Protein AF-A0A4Q3UPR6-F1 (afdb_monomer)

Radius of gyration: 17.51 Å; Cα contacts (8 Å, |Δi|>4): 236; chains: 1; bounding box: 45×49×53 Å

pLDDT: mean 85.08, std 18.51, range [29.89, 97.75]

Secondary structure (DSSP, 8-state):
-------HHHHHHHHHHHHHHHHHH-HHHHHHHHHHHHHHHHHTTT-HHHHHHHHHHHHS-SS--TT--EEEEE-SS-EEEEESSPPPPHHHHHHHTT-SSGGGTT-----------TTTGGGGGGGT-SS-EE--SS--EE--HHHHHHHHHHHHHHTT--------TTS--EE--S--HHHHHHHHTT--

Structure (mmCIF, N/CA/C/O backbone):
data_AF-A0A4Q3UPR6-F1
#
_entry.id   AF-A0A4Q3UPR6-F1
#
loop_
_atom_site.group_PDB
_atom_site.id
_atom_site.type_symbol
_atom_site.label_atom_id
_atom_site.label_alt_id
_atom_site.label_comp_id
_atom_site.label_asym_id
_atom_site.label_entity_id
_atom_site.label_seq_id
_atom_site.pdbx_PDB_ins_code
_atom_site.Cartn_x
_atom_site.Cartn_y
_atom_site.Cartn_z
_atom_site.occupancy
_atom_site.B_iso_or_equiv
_atom_site.auth_seq_id
_atom_site.auth_comp_id
_atom_site.auth_asym_id
_atom_site.auth_atom_id
_atom_site.pdbx_PDB_model_num
ATOM 1 N N . MET A 1 1 ? -4.449 33.448 -7.266 1.00 34.28 1 MET A N 1
ATOM 2 C CA . MET A 1 1 ? -3.944 32.161 -7.786 1.00 34.28 1 MET A CA 1
ATOM 3 C C . MET A 1 1 ? -4.349 31.096 -6.790 1.00 34.28 1 MET A C 1
ATOM 5 O O . MET A 1 1 ? -3.699 30.936 -5.768 1.00 34.28 1 MET A O 1
ATOM 9 N N . THR A 1 2 ? -5.508 30.490 -7.015 1.00 32.16 2 THR A N 1
ATOM 10 C CA . THR A 1 2 ? -6.076 29.454 -6.152 1.00 32.16 2 THR A CA 1
ATOM 11 C C . THR A 1 2 ? -5.379 28.151 -6.520 1.00 32.16 2 THR A C 1
ATOM 13 O O . THR A 1 2 ? -5.524 27.688 -7.648 1.00 32.16 2 THR A O 1
ATOM 16 N N . SER A 1 3 ? -4.554 27.617 -5.620 1.00 35.47 3 SER A N 1
ATOM 17 C CA . SER A 1 3 ? -3.992 26.275 -5.772 1.00 35.47 3 SER A CA 1
ATOM 18 C C . SER A 1 3 ? -5.164 25.304 -5.870 1.00 35.47 3 SER A C 1
ATOM 20 O O . SER A 1 3 ? -5.961 25.230 -4.935 1.00 35.47 3 SER A O 1
ATOM 22 N N . ALA A 1 4 ? -5.316 24.618 -7.003 1.00 42.25 4 ALA A N 1
ATOM 23 C CA . ALA A 1 4 ? -6.242 23.500 -7.092 1.00 42.25 4 ALA A CA 1
ATOM 24 C C . ALA A 1 4 ? -5.797 22.469 -6.048 1.00 42.25 4 ALA A C 1
ATOM 26 O O . ALA A 1 4 ? -4.624 22.094 -6.010 1.00 42.25 4 ALA A O 1
ATOM 27 N N . ILE A 1 5 ? -6.698 22.094 -5.144 1.00 43.56 5 ILE A N 1
ATOM 28 C CA . ILE A 1 5 ? -6.466 20.971 -4.239 1.00 43.56 5 ILE A CA 1
ATOM 29 C C . ILE A 1 5 ? -6.422 19.749 -5.151 1.00 43.56 5 ILE A C 1
ATOM 31 O O . ILE A 1 5 ? -7.425 19.448 -5.797 1.00 43.56 5 ILE A O 1
ATOM 35 N N . ALA A 1 6 ? -5.249 19.129 -5.272 1.00 56.91 6 ALA A N 1
ATOM 36 C CA . ALA A 1 6 ? -5.092 17.877 -5.994 1.00 56.91 6 ALA A CA 1
ATOM 37 C C . ALA A 1 6 ? -6.102 16.872 -5.422 1.00 56.91 6 ALA A C 1
ATOM 39 O O . ALA A 1 6 ? -6.198 16.700 -4.206 1.00 56.91 6 ALA A O 1
ATOM 40 N N . THR A 1 7 ? -6.913 16.284 -6.289 1.00 72.12 7 THR A N 1
ATOM 41 C CA . THR A 1 7 ? -7.850 15.228 -5.921 1.00 72.12 7 THR A CA 1
ATOM 42 C C . THR A 1 7 ? -7.081 13.973 -5.500 1.00 72.12 7 THR A C 1
ATOM 44 O O . THR A 1 7 ? -5.900 13.813 -5.806 1.00 72.12 7 THR A O 1
ATOM 47 N N . THR A 1 8 ? -7.739 13.056 -4.794 1.00 72.31 8 THR A N 1
ATOM 48 C CA . THR A 1 8 ? -7.169 11.754 -4.416 1.00 72.31 8 THR A CA 1
ATOM 49 C C . THR A 1 8 ? -6.556 11.010 -5.612 1.00 72.31 8 THR A C 1
ATOM 51 O O . THR A 1 8 ? -5.491 10.407 -5.494 1.00 72.31 8 THR A O 1
ATOM 54 N N . ASP A 1 9 ? -7.176 11.108 -6.786 1.00 81.19 9 ASP A N 1
ATOM 55 C CA . ASP A 1 9 ? -6.679 10.466 -8.004 1.00 81.19 9 ASP A CA 1
ATOM 56 C C . ASP A 1 9 ? -5.411 11.144 -8.530 1.00 81.19 9 ASP A C 1
ATOM 58 O O . ASP A 1 9 ? -4.518 10.470 -9.048 1.00 81.19 9 ASP A O 1
ATOM 62 N N . ASP A 1 10 ? -5.282 12.457 -8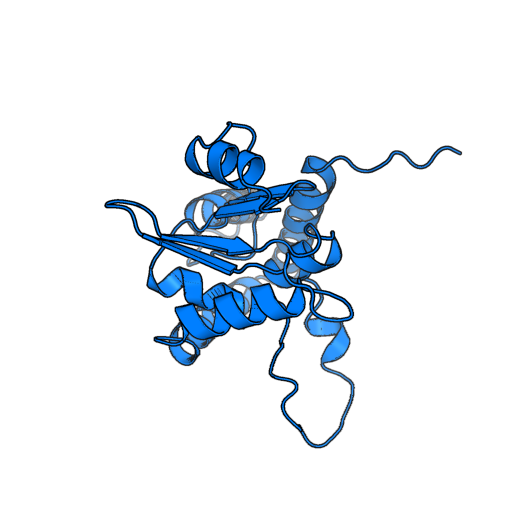.324 1.00 87.88 10 ASP A N 1
ATOM 63 C CA . ASP A 1 10 ? -4.111 13.219 -8.753 1.0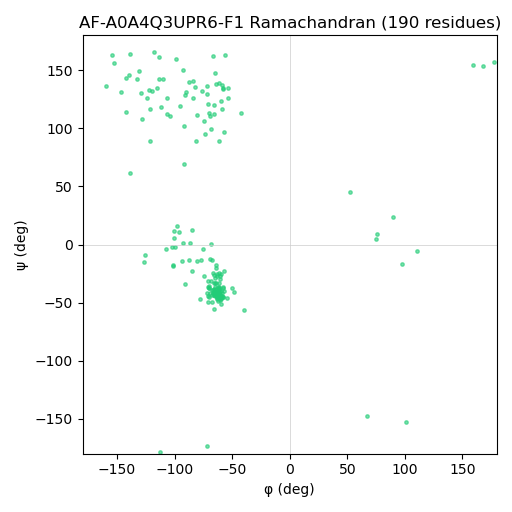0 87.88 10 ASP A CA 1
ATOM 64 C C . ASP A 1 10 ? -2.846 12.761 -8.015 1.00 87.88 10 ASP A C 1
ATOM 66 O O . ASP A 1 10 ? -1.782 12.659 -8.631 1.00 87.88 10 ASP A O 1
ATOM 70 N N . ILE A 1 11 ? -2.931 12.425 -6.719 1.00 92.75 11 ILE A N 1
ATOM 71 C CA . ILE A 1 11 ? -1.754 11.921 -6.000 1.00 92.75 11 ILE A CA 1
ATOM 72 C C . ILE A 1 11 ? -1.361 10.509 -6.435 1.00 92.75 11 ILE A C 1
ATOM 74 O O . ILE A 1 11 ? -0.174 10.260 -6.662 1.00 92.75 11 ILE A O 1
ATOM 78 N N . LEU A 1 12 ? -2.317 9.591 -6.584 1.00 95.81 12 LEU A N 1
ATOM 79 C CA . LEU A 1 12 ? -2.013 8.222 -7.009 1.00 95.81 12 LEU A CA 1
ATOM 80 C C . LEU A 1 12 ? -1.424 8.212 -8.425 1.00 95.81 12 LEU A C 1
ATOM 82 O O . LEU A 1 12 ? -0.405 7.563 -8.670 1.00 95.81 12 LEU A O 1
ATOM 86 N N . ALA A 1 13 ? -1.990 9.019 -9.328 1.00 95.75 13 ALA A N 1
ATOM 87 C CA . ALA A 1 13 ? -1.445 9.222 -10.664 1.00 95.75 13 ALA A CA 1
ATOM 88 C C . ALA A 1 13 ? -0.030 9.821 -10.618 1.00 95.75 13 ALA A C 1
ATOM 90 O O . ALA A 1 13 ? 0.860 9.331 -11.316 1.00 95.75 13 ALA A O 1
ATOM 91 N N . SER A 1 14 ? 0.213 10.827 -9.766 1.00 96.12 14 SER A N 1
ATOM 92 C CA . SER A 1 14 ? 1.549 11.418 -9.587 1.00 96.12 14 SER A CA 1
ATOM 93 C C . SER A 1 14 ? 2.577 10.381 -9.136 1.00 96.12 14 SER A C 1
ATOM 95 O O . SER A 1 14 ? 3.670 10.326 -9.692 1.00 96.12 14 SER A O 1
ATOM 97 N N . ILE A 1 15 ? 2.229 9.521 -8.173 1.00 96.19 15 ILE A N 1
ATOM 98 C CA . ILE A 1 15 ? 3.103 8.439 -7.693 1.00 96.19 15 ILE A CA 1
ATOM 99 C C . ILE A 1 15 ? 3.463 7.482 -8.836 1.00 96.19 15 ILE A C 1
ATOM 101 O O . ILE A 1 15 ? 4.639 7.154 -9.017 1.00 96.19 15 ILE A O 1
ATOM 105 N N . CYS A 1 16 ? 2.474 7.061 -9.629 1.00 97.44 16 CYS A N 1
ATOM 106 C CA . CYS A 1 16 ? 2.702 6.196 -10.785 1.00 97.44 16 CYS A CA 1
ATOM 107 C C . CYS A 1 16 ? 3.634 6.857 -11.809 1.00 97.44 16 CYS A C 1
ATOM 109 O O . CYS A 1 16 ? 4.606 6.236 -12.240 1.00 97.44 16 CYS A O 1
ATOM 111 N N . LEU A 1 17 ? 3.387 8.122 -12.160 1.00 97.25 17 LEU A N 1
ATOM 112 C CA . LEU A 1 17 ? 4.211 8.871 -13.113 1.00 97.25 17 LEU A CA 1
ATOM 113 C C . LEU A 1 17 ? 5.654 9.041 -12.628 1.00 97.25 17 LEU A C 1
ATOM 115 O O . LEU A 1 17 ? 6.586 8.840 -13.404 1.00 97.25 17 LEU A O 1
ATOM 119 N N . GLU A 1 18 ? 5.852 9.362 -11.351 1.00 96.69 18 GLU A N 1
ATOM 120 C CA . GLU A 1 18 ? 7.183 9.495 -10.755 1.00 96.69 18 GLU A CA 1
ATOM 121 C C . GLU A 1 18 ? 7.952 8.168 -10.779 1.00 96.69 18 GLU A C 1
ATOM 123 O O . GLU A 1 18 ? 9.125 8.135 -11.154 1.00 96.69 18 GLU A O 1
ATOM 128 N N . ASN A 1 19 ? 7.294 7.053 -10.453 1.00 96.75 19 ASN A N 1
ATOM 129 C CA . ASN A 1 19 ? 7.911 5.729 -10.524 1.00 96.75 19 ASN A CA 1
ATOM 130 C C . ASN A 1 19 ? 8.237 5.311 -11.970 1.00 96.75 19 ASN A C 1
ATOM 132 O O . ASN A 1 19 ? 9.315 4.770 -12.224 1.00 96.75 19 ASN A O 1
ATOM 136 N N . LEU A 1 20 ? 7.363 5.611 -12.937 1.00 97.62 20 LEU A N 1
ATOM 137 C CA . LEU A 1 20 ? 7.648 5.380 -14.357 1.00 97.62 20 LEU A CA 1
ATOM 138 C C . LEU A 1 20 ? 8.806 6.247 -14.867 1.00 97.62 20 LEU A C 1
ATOM 140 O O . LEU A 1 20 ? 9.598 5.770 -15.678 1.00 97.62 20 LEU A O 1
ATOM 144 N N . ALA A 1 21 ? 8.942 7.489 -14.395 1.00 97.31 21 ALA A N 1
ATOM 145 C CA . ALA A 1 21 ? 10.054 8.363 -14.769 1.00 97.31 21 ALA A CA 1
ATOM 146 C C . ALA A 1 21 ? 11.409 7.766 -14.354 1.00 97.31 21 ALA A C 1
ATOM 148 O O . ALA A 1 21 ? 12.332 7.728 -15.167 1.00 97.31 21 ALA A O 1
ATOM 149 N N . VAL A 1 22 ? 11.499 7.189 -13.150 1.00 96.00 22 VAL A N 1
ATOM 150 C CA . VAL A 1 22 ? 12.704 6.469 -12.693 1.00 96.00 22 VAL A CA 1
ATOM 151 C C . VAL A 1 22 ? 13.062 5.324 -13.647 1.00 96.00 22 VAL A C 1
ATOM 153 O O . VAL A 1 22 ? 14.222 5.168 -14.030 1.00 96.00 22 VAL A O 1
ATOM 156 N N . TYR A 1 23 ? 12.074 4.533 -14.072 1.00 95.81 23 TYR A N 1
ATOM 157 C CA . TYR A 1 23 ? 12.308 3.406 -14.983 1.00 95.81 23 TYR A CA 1
ATOM 158 C C . TYR A 1 23 ? 12.576 3.825 -16.419 1.00 95.81 23 TYR A C 1
ATOM 160 O O . TYR A 1 23 ? 13.288 3.130 -17.145 1.00 95.81 23 TYR A O 1
ATOM 168 N N . ARG A 1 24 ? 12.060 4.980 -16.833 1.00 97.00 24 ARG A N 1
ATOM 169 C CA . ARG A 1 24 ? 12.402 5.586 -18.116 1.00 97.00 24 ARG A CA 1
ATOM 170 C C . ARG A 1 24 ? 13.884 5.941 -18.160 1.00 97.00 24 ARG A C 1
ATOM 172 O O . ARG A 1 24 ? 14.546 5.596 -19.136 1.00 97.00 24 ARG A O 1
ATOM 179 N N . GLU A 1 25 ? 14.406 6.554 -17.102 1.00 95.44 25 GLU A N 1
ATOM 180 C CA . GLU A 1 25 ? 15.814 6.954 -17.008 1.00 95.44 25 GLU A CA 1
ATOM 181 C C . GLU A 1 25 ? 16.771 5.768 -16.846 1.00 95.44 25 GLU A C 1
ATOM 183 O O . GLU A 1 25 ? 17.861 5.778 -17.416 1.00 95.44 25 GLU A O 1
ATOM 188 N N . SER A 1 26 ? 16.375 4.730 -16.104 1.00 92.81 26 SER A N 1
ATOM 189 C CA . SER A 1 26 ? 17.228 3.567 -15.861 1.00 92.81 26 SER A CA 1
ATOM 190 C C . SER A 1 26 ? 16.442 2.263 -15.859 1.00 92.81 26 SER A C 1
ATOM 192 O O . SER A 1 26 ? 15.654 1.980 -14.958 1.00 92.81 26 SER A O 1
ATOM 194 N N . GLU A 1 27 ? 16.722 1.415 -16.849 1.00 88.75 27 GLU A N 1
ATOM 195 C CA . GLU A 1 27 ? 16.162 0.064 -16.930 1.00 88.75 27 GLU A CA 1
ATOM 196 C C . GLU A 1 27 ? 16.585 -0.802 -15.730 1.00 88.75 27 GLU A C 1
ATOM 198 O O . GLU A 1 27 ? 15.771 -1.533 -15.163 1.00 88.75 27 GLU A O 1
ATOM 203 N N . GLY A 1 28 ? 17.843 -0.668 -15.290 1.00 92.50 28 GLY A N 1
ATOM 204 C CA . GLY A 1 28 ? 18.391 -1.422 -14.160 1.00 92.50 28 GLY A CA 1
ATOM 205 C C . GLY A 1 28 ? 17.641 -1.172 -12.850 1.00 92.50 28 GLY A C 1
ATOM 206 O O . GLY A 1 28 ? 17.503 -2.087 -12.039 1.00 92.50 28 GLY A O 1
ATOM 207 N N . ARG A 1 29 ? 17.059 0.025 -12.678 1.00 94.50 29 ARG A N 1
ATOM 208 C CA . ARG A 1 29 ? 16.268 0.360 -11.487 1.00 94.50 29 ARG A CA 1
ATOM 209 C C . ARG A 1 29 ? 15.045 -0.528 -11.306 1.00 94.50 29 ARG A C 1
ATOM 211 O O . ARG A 1 29 ? 14.712 -0.832 -10.165 1.00 94.50 29 ARG A O 1
ATOM 218 N N . LEU A 1 30 ? 14.413 -0.981 -12.390 1.00 95.25 30 LEU A N 1
ATOM 219 C CA . LEU A 1 30 ? 13.282 -1.904 -12.287 1.00 95.25 30 LEU A CA 1
ATOM 220 C C . LEU A 1 30 ? 13.720 -3.227 -11.648 1.00 95.25 30 LEU A C 1
ATOM 222 O O . LEU A 1 30 ? 13.094 -3.695 -10.701 1.00 95.25 30 LEU A O 1
ATOM 226 N N . GLN A 1 31 ? 14.823 -3.804 -12.132 1.00 94.06 31 GLN A N 1
ATOM 227 C CA . GLN A 1 31 ? 15.346 -5.072 -11.614 1.00 94.06 31 GLN A CA 1
ATOM 228 C C . GLN A 1 31 ? 15.831 -4.942 -10.166 1.00 94.06 31 GLN A C 1
ATOM 230 O O . GLN A 1 31 ? 15.605 -5.839 -9.350 1.00 94.06 31 GLN A O 1
ATOM 235 N N . GLU A 1 32 ? 16.452 -3.812 -9.824 1.00 93.31 32 GLU A N 1
ATOM 236 C CA . GLU A 1 32 ? 16.846 -3.504 -8.449 1.00 93.31 32 GLU A CA 1
ATOM 237 C C . GLU A 1 32 ? 15.638 -3.438 -7.510 1.00 93.31 32 GLU A C 1
ATOM 239 O O . GLU A 1 32 ? 15.683 -4.021 -6.429 1.00 93.31 32 GLU A O 1
ATOM 244 N N . ASP A 1 33 ? 14.555 -2.771 -7.909 1.00 93.88 33 ASP A N 1
ATOM 245 C CA . ASP A 1 33 ? 13.367 -2.632 -7.066 1.00 93.88 33 ASP A CA 1
ATOM 246 C C . ASP A 1 33 ? 12.602 -3.956 -6.906 1.00 93.88 33 ASP A C 1
ATOM 248 O O . ASP A 1 33 ? 12.145 -4.255 -5.803 1.00 93.88 33 ASP A O 1
ATOM 252 N N . VAL A 1 34 ? 12.523 -4.779 -7.961 1.00 94.19 34 VAL A N 1
ATOM 253 C CA . VAL A 1 34 ? 11.977 -6.152 -7.892 1.00 94.19 34 VAL A CA 1
ATOM 254 C C . VAL A 1 34 ? 12.780 -7.001 -6.904 1.00 94.19 34 VAL A C 1
ATOM 256 O O . VAL A 1 34 ? 12.214 -7.682 -6.044 1.00 94.19 34 VAL A O 1
ATOM 259 N N . SER A 1 35 ? 14.111 -6.933 -6.995 1.00 92.44 35 SER A N 1
ATOM 260 C CA . SER A 1 35 ? 15.012 -7.689 -6.120 1.00 92.44 35 SER A CA 1
ATOM 261 C C . SER A 1 35 ? 14.911 -7.219 -4.667 1.00 92.44 35 SER A C 1
ATOM 263 O O . SER A 1 35 ? 14.824 -8.037 -3.753 1.00 92.44 35 SER A O 1
ATOM 265 N N . GLN A 1 36 ? 14.868 -5.902 -4.442 1.00 90.12 36 GLN A N 1
ATOM 266 C CA . GLN A 1 36 ? 14.711 -5.318 -3.110 1.00 90.12 36 GLN A CA 1
ATOM 267 C C . GLN A 1 36 ? 13.365 -5.671 -2.481 1.00 90.12 36 GLN A C 1
ATOM 269 O O . GLN A 1 36 ? 13.316 -5.982 -1.295 1.00 90.12 36 GLN A O 1
ATOM 274 N N . GLU A 1 37 ? 12.268 -5.632 -3.238 1.00 90.19 37 GLU A N 1
ATOM 275 C CA . GLU A 1 37 ? 10.958 -6.012 -2.710 1.00 90.19 37 GLU A CA 1
ATOM 276 C C . GLU A 1 37 ? 10.904 -7.493 -2.334 1.00 90.19 37 GLU A C 1
ATOM 278 O O . GLU A 1 37 ? 10.422 -7.819 -1.252 1.00 90.19 37 GLU A O 1
ATOM 283 N N . SER A 1 38 ? 11.491 -8.362 -3.160 1.00 88.50 38 SER A N 1
ATOM 284 C CA . SER A 1 38 ? 11.596 -9.795 -2.868 1.00 88.50 38 SER A CA 1
ATOM 285 C C . SER A 1 38 ? 12.416 -10.065 -1.600 1.00 88.50 38 SER A C 1
ATOM 287 O O . SER A 1 38 ? 12.010 -10.865 -0.758 1.00 88.50 38 SER A O 1
ATOM 289 N N . GLN A 1 39 ? 13.546 -9.367 -1.425 1.00 87.88 39 GLN A N 1
ATOM 290 C CA . GLN A 1 39 ? 14.369 -9.479 -0.217 1.00 87.88 39 GLN A CA 1
ATOM 291 C C . GLN A 1 39 ? 13.611 -9.004 1.027 1.00 87.88 39 GLN A C 1
ATOM 293 O O . GLN A 1 39 ? 13.610 -9.687 2.046 1.00 87.88 39 GLN A O 1
ATOM 298 N N . VAL A 1 40 ? 12.922 -7.863 0.941 1.00 84.38 40 VAL A N 1
ATOM 299 C CA . VAL A 1 40 ? 12.130 -7.342 2.062 1.00 84.38 40 VAL A CA 1
ATOM 300 C C . VAL A 1 40 ? 10.990 -8.296 2.416 1.00 84.38 40 VAL A C 1
ATOM 302 O O . VAL A 1 40 ? 10.793 -8.584 3.592 1.00 84.38 40 VAL A O 1
ATOM 305 N N . ALA A 1 41 ? 10.269 -8.835 1.431 1.00 82.56 41 ALA A N 1
ATOM 306 C CA . ALA A 1 41 ? 9.216 -9.817 1.685 1.00 82.56 41 ALA A CA 1
ATOM 307 C C . ALA A 1 41 ? 9.757 -11.059 2.420 1.00 82.56 41 ALA A C 1
ATOM 309 O O . ALA A 1 41 ? 9.096 -11.588 3.312 1.00 82.56 41 ALA A O 1
ATOM 310 N N . HIS A 1 42 ? 10.982 -11.489 2.103 1.00 83.75 42 HIS A N 1
ATOM 311 C CA . HIS A 1 42 ? 11.655 -12.571 2.819 1.00 83.75 42 HIS A CA 1
ATOM 312 C C . HIS A 1 42 ? 12.029 -12.189 4.262 1.00 83.75 42 HIS A C 1
ATOM 314 O O . HIS A 1 42 ? 11.710 -12.931 5.190 1.00 83.75 42 HIS A O 1
ATOM 320 N N . ASP A 1 43 ? 12.662 -11.031 4.460 1.00 84.94 43 ASP A N 1
ATOM 321 C CA . ASP A 1 43 ? 13.160 -10.573 5.767 1.00 84.94 43 ASP A CA 1
ATOM 322 C C . ASP A 1 43 ? 12.031 -10.284 6.774 1.00 84.94 43 ASP A C 1
ATOM 324 O O . ASP A 1 43 ? 12.228 -10.360 7.990 1.00 84.94 43 ASP A O 1
ATOM 328 N N . TYR A 1 44 ? 10.844 -9.942 6.271 1.00 83.88 44 TYR A N 1
ATOM 329 C CA . TYR A 1 44 ? 9.669 -9.596 7.072 1.00 83.88 44 TYR A CA 1
ATOM 330 C C . TYR A 1 44 ? 8.653 -10.738 7.202 1.00 83.88 44 TYR A C 1
ATOM 332 O O . TYR A 1 44 ? 7.594 -10.557 7.810 1.00 83.88 44 TYR A O 1
ATOM 340 N N . ARG A 1 45 ? 8.980 -11.926 6.687 1.00 83.19 45 ARG A N 1
ATOM 341 C CA . ARG A 1 45 ? 8.125 -13.109 6.794 1.00 83.19 45 ARG A CA 1
ATOM 342 C C . ARG A 1 45 ? 7.831 -13.458 8.255 1.00 83.19 45 ARG A C 1
ATOM 344 O O . ARG A 1 45 ? 8.727 -13.472 9.100 1.00 83.19 45 ARG A O 1
ATOM 351 N N . GLY A 1 46 ? 6.570 -13.752 8.559 1.00 88.44 46 GLY A N 1
ATOM 352 C CA . GLY A 1 46 ? 6.096 -14.060 9.908 1.00 88.44 46 GLY A CA 1
ATOM 353 C C . GLY A 1 46 ? 5.980 -12.840 10.827 1.00 88.44 46 GLY A C 1
ATOM 354 O O . GLY A 1 46 ? 5.659 -12.998 12.006 1.00 88.44 46 GLY A O 1
ATOM 355 N N . ARG A 1 47 ? 6.223 -11.621 10.321 1.00 90.94 47 ARG A N 1
ATOM 356 C CA . ARG A 1 47 ? 6.125 -10.377 11.105 1.00 90.94 47 ARG A CA 1
ATOM 357 C C . ARG A 1 47 ? 4.850 -9.586 10.830 1.00 90.94 47 ARG A C 1
ATOM 359 O O . ARG A 1 47 ? 4.619 -8.605 11.527 1.00 90.94 47 ARG A O 1
ATOM 366 N N . LEU A 1 48 ? 4.000 -10.045 9.905 1.00 91.00 48 LEU A N 1
ATOM 367 C CA . LEU A 1 48 ? 2.776 -9.369 9.455 1.00 91.00 48 LEU A CA 1
ATOM 368 C C . LEU A 1 48 ? 1.984 -8.689 10.584 1.00 91.00 48 LEU A C 1
ATOM 370 O O . LEU A 1 48 ? 1.737 -7.489 10.533 1.00 91.00 48 LEU A O 1
ATOM 374 N N . VAL A 1 49 ? 1.605 -9.445 11.620 1.00 93.00 49 VAL A N 1
ATOM 375 C CA . VAL A 1 49 ? 0.784 -8.920 12.725 1.00 93.00 49 VAL A CA 1
ATOM 376 C C . VAL A 1 49 ? 1.508 -7.805 13.481 1.00 93.00 49 VAL A C 1
ATOM 378 O O . VAL A 1 49 ? 0.898 -6.788 13.795 1.00 93.00 49 VAL A O 1
ATOM 381 N N . TYR A 1 50 ? 2.805 -7.972 13.749 1.00 92.38 50 TYR A N 1
ATOM 382 C CA . TYR A 1 50 ? 3.602 -6.984 14.475 1.00 92.38 50 TYR A CA 1
ATOM 383 C C . TYR A 1 50 ? 3.829 -5.715 13.655 1.00 92.38 50 TYR A C 1
ATOM 385 O O . TYR A 1 50 ? 3.710 -4.622 14.196 1.00 92.38 50 TYR A O 1
ATOM 393 N N . GLU A 1 51 ? 4.106 -5.848 12.358 1.00 91.88 51 GLU A N 1
ATOM 394 C CA . GLU A 1 51 ? 4.313 -4.704 11.466 1.00 91.88 51 GLU A CA 1
ATOM 395 C C . GLU A 1 51 ? 3.019 -3.901 11.275 1.00 91.88 51 GLU A C 1
ATOM 397 O O . GLU A 1 51 ? 3.036 -2.673 11.328 1.00 91.88 51 GLU A O 1
ATOM 402 N N . LEU A 1 52 ? 1.874 -4.573 11.104 1.00 92.25 52 LEU A N 1
ATOM 403 C CA . LEU A 1 52 ? 0.586 -3.889 10.981 1.00 92.25 52 LEU A CA 1
ATOM 404 C C . LEU A 1 52 ? 0.129 -3.260 12.301 1.00 92.25 52 LEU A C 1
ATOM 406 O O . LEU A 1 52 ? -0.430 -2.165 12.285 1.00 92.25 52 LEU A O 1
ATOM 410 N N . LEU A 1 53 ? 0.405 -3.902 13.440 1.00 92.50 53 LEU A N 1
ATOM 411 C CA . LEU A 1 53 ? 0.148 -3.310 14.753 1.00 92.50 53 LEU A CA 1
ATOM 412 C C . LEU A 1 53 ? 1.026 -2.075 14.991 1.00 92.50 53 LEU A C 1
ATOM 414 O O . LEU A 1 53 ? 0.528 -1.071 15.486 1.00 92.50 53 LEU A O 1
ATOM 418 N N . GLN A 1 54 ? 2.300 -2.122 14.600 1.00 89.62 54 GLN A N 1
ATOM 419 C CA . GLN A 1 54 ? 3.192 -0.968 14.693 1.00 89.62 54 GLN A CA 1
ATOM 420 C C . GLN A 1 54 ? 2.736 0.175 13.776 1.00 89.62 54 GLN A C 1
ATOM 422 O O . GLN A 1 54 ? 2.735 1.324 14.199 1.00 89.62 54 GLN A O 1
ATOM 427 N N . ASN A 1 55 ? 2.287 -0.121 12.551 1.00 90.12 55 ASN A N 1
ATOM 428 C CA . ASN A 1 55 ? 1.713 0.901 11.668 1.00 90.12 55 ASN A CA 1
ATOM 429 C C . ASN A 1 55 ? 0.458 1.551 12.276 1.00 90.12 55 ASN A C 1
ATOM 431 O O . ASN A 1 55 ? 0.244 2.748 12.099 1.00 90.12 55 ASN A O 1
ATOM 435 N N . ALA A 1 56 ? -0.372 0.768 12.973 1.00 90.75 56 ALA A N 1
ATOM 436 C CA . ALA A 1 56 ? -1.538 1.282 13.682 1.00 90.75 56 ALA A CA 1
ATOM 437 C C . ALA A 1 56 ? -1.138 2.173 14.871 1.00 90.75 56 ALA A C 1
ATOM 439 O O . ALA A 1 56 ? -1.704 3.249 15.031 1.00 90.75 56 ALA A O 1
ATOM 440 N N . ASP A 1 57 ? -0.138 1.765 15.656 1.00 89.56 57 ASP A N 1
ATOM 441 C CA . ASP A 1 57 ? 0.431 2.565 16.751 1.00 89.56 57 ASP A CA 1
ATOM 442 C C . ASP A 1 57 ? 1.017 3.894 16.238 1.00 89.56 57 ASP A C 1
ATOM 444 O O . ASP A 1 57 ? 0.677 4.958 16.744 1.00 89.56 57 ASP A O 1
ATOM 448 N N . ASP A 1 58 ? 1.783 3.865 15.140 1.00 86.75 58 ASP A N 1
ATOM 449 C CA . ASP A 1 58 ? 2.337 5.062 14.487 1.00 86.75 58 ASP A CA 1
ATOM 450 C C . ASP A 1 58 ? 1.245 6.035 13.974 1.00 86.75 58 ASP A C 1
ATOM 452 O O . ASP A 1 58 ? 1.500 7.234 13.791 1.00 86.75 58 ASP A O 1
ATOM 456 N N . ALA A 1 59 ? 0.033 5.535 13.702 1.00 89.19 59 ALA A N 1
ATOM 457 C CA . ALA A 1 59 ? -1.118 6.340 13.287 1.00 89.19 59 ALA A CA 1
ATOM 458 C C . ALA A 1 59 ? -1.887 6.946 14.477 1.00 89.19 59 ALA A C 1
ATOM 460 O O . ALA A 1 59 ? -2.556 7.974 14.313 1.00 89.19 59 ALA A O 1
ATOM 461 N N . LEU A 1 60 ? -1.779 6.357 15.668 1.00 89.94 60 LEU A N 1
ATOM 462 C CA . LEU A 1 60 ? -2.358 6.867 16.909 1.00 89.94 60 LEU A CA 1
ATOM 463 C C . LEU A 1 60 ? -1.437 7.953 17.483 1.00 89.94 60 LEU A C 1
ATOM 465 O O . LEU A 1 60 ? -0.500 7.707 18.238 1.00 89.94 60 LEU A O 1
ATOM 469 N N . VAL A 1 61 ? -1.672 9.199 17.072 1.00 81.69 61 VAL A N 1
ATOM 470 C CA . VAL A 1 61 ? -0.838 10.339 17.472 1.00 81.69 61 VAL A CA 1
ATOM 471 C C . VAL A 1 61 ? -1.312 10.960 18.788 1.00 81.69 61 VAL A C 1
ATOM 473 O O . VAL A 1 61 ? -2.500 11.193 18.988 1.00 81.69 61 VAL A O 1
ATOM 476 N N . GLY A 1 62 ? -0.370 11.349 19.649 1.00 81.12 62 GLY A N 1
ATOM 477 C CA . GLY A 1 62 ? -0.661 12.106 20.870 1.00 81.12 62 GLY A CA 1
ATOM 478 C C . GLY A 1 62 ? -0.678 11.251 22.137 1.00 81.12 62 GLY A C 1
ATOM 479 O O . GLY A 1 62 ? 0.064 10.280 22.252 1.00 81.12 62 GLY A O 1
ATOM 480 N N . VAL A 1 63 ? -1.451 11.680 23.138 1.00 84.00 63 VAL A N 1
ATOM 481 C CA . VAL A 1 63 ? -1.607 10.936 24.397 1.00 84.00 63 VAL A CA 1
ATOM 482 C C . VAL A 1 63 ? -2.686 9.887 24.194 1.00 84.00 63 VAL A C 1
ATOM 484 O O . VAL A 1 63 ? -3.797 10.248 23.817 1.00 84.00 63 VAL A O 1
ATOM 487 N N . ALA A 1 64 ? -2.356 8.629 24.487 1.00 86.56 64 ALA A N 1
ATOM 488 C CA . ALA A 1 64 ? -3.279 7.516 24.324 1.00 86.56 64 ALA A CA 1
ATOM 489 C C . ALA A 1 64 ? -4.608 7.761 25.056 1.00 86.56 64 ALA A C 1
ATOM 491 O O . ALA A 1 64 ? -4.629 8.181 26.221 1.00 86.56 64 ALA A O 1
ATOM 492 N N . THR A 1 65 ? -5.711 7.477 24.372 1.00 88.88 65 THR A N 1
ATOM 493 C CA . THR A 1 65 ? -7.077 7.638 24.875 1.00 88.88 65 THR A CA 1
ATOM 494 C C . THR A 1 65 ? -7.806 6.298 24.936 1.00 88.88 65 THR A C 1
ATOM 496 O O . THR A 1 65 ? -7.382 5.309 24.346 1.00 88.88 65 THR A O 1
ATOM 499 N N . THR A 1 66 ? -8.939 6.245 25.640 1.00 88.12 66 THR A N 1
ATOM 500 C CA . THR A 1 66 ? -9.803 5.050 25.650 1.00 88.12 66 THR A CA 1
ATOM 501 C C . THR A 1 66 ? -10.500 4.791 24.312 1.00 88.12 66 THR A C 1
ATOM 503 O O . THR A 1 66 ? -11.064 3.715 24.134 1.00 88.12 66 THR A O 1
ATOM 506 N N . GLU A 1 67 ? -10.468 5.756 23.390 1.00 88.75 67 GLU A N 1
ATOM 507 C CA . GLU A 1 67 ? -11.048 5.638 22.048 1.00 88.75 67 GLU A CA 1
ATOM 508 C C . GLU A 1 67 ? -10.069 5.021 21.037 1.00 88.75 67 GLU A C 1
ATOM 510 O O . GLU A 1 67 ? -10.492 4.597 19.957 1.00 88.75 67 GLU A O 1
ATOM 515 N N . ASP A 1 68 ? -8.783 4.928 21.397 1.00 94.31 68 ASP A N 1
ATOM 516 C CA . ASP A 1 68 ? -7.732 4.363 20.556 1.00 94.31 68 ASP A CA 1
ATOM 517 C C . ASP A 1 68 ? -7.916 2.852 20.435 1.00 94.31 68 ASP A C 1
ATOM 519 O O . ASP A 1 68 ? -7.806 2.097 21.407 1.00 94.31 68 ASP A O 1
ATOM 523 N N 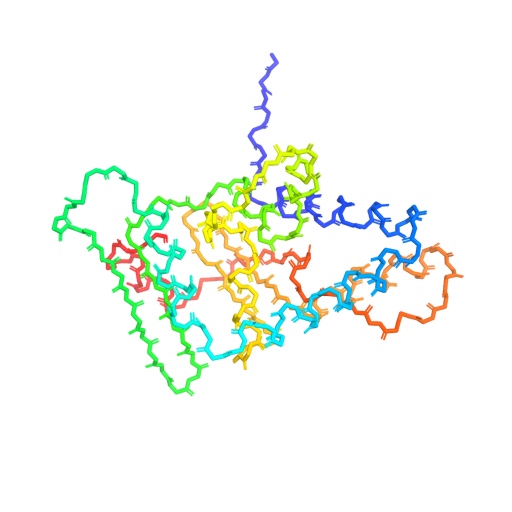. ARG A 1 69 ? -8.231 2.392 19.224 1.00 96.00 69 ARG A N 1
ATOM 524 C CA . ARG A 1 69 ? -8.539 0.986 18.962 1.00 96.00 69 ARG A CA 1
ATOM 525 C C . ARG A 1 69 ? -7.784 0.493 17.744 1.00 96.00 69 ARG A C 1
ATOM 527 O O . ARG A 1 69 ? -7.687 1.183 16.733 1.00 96.00 69 ARG A O 1
ATOM 534 N N . VAL A 1 70 ? -7.335 -0.754 17.833 1.00 96.38 70 VAL A N 1
ATOM 535 C CA . VAL A 1 70 ? -6.829 -1.541 16.708 1.00 96.38 70 VAL A CA 1
ATOM 536 C C . VAL A 1 70 ? -7.664 -2.811 16.614 1.00 96.38 70 VAL A C 1
ATOM 538 O O . VAL A 1 70 ? -7.921 -3.472 17.621 1.00 96.38 70 VAL A O 1
ATOM 541 N N . LEU A 1 71 ? -8.109 -3.146 15.410 1.00 97.19 71 LEU A N 1
ATOM 542 C CA . LEU A 1 71 ? -8.925 -4.316 15.123 1.00 97.19 71 LEU A CA 1
ATOM 543 C C . LEU A 1 71 ? -8.196 -5.221 14.139 1.00 97.19 71 LEU A C 1
ATOM 545 O O . LEU A 1 71 ? -7.782 -4.767 13.079 1.00 97.19 71 LEU A O 1
ATOM 549 N N . PHE A 1 72 ? -8.148 -6.512 14.461 1.00 97.38 72 PHE A N 1
ATOM 550 C CA . PHE A 1 72 ? -7.849 -7.581 13.515 1.00 97.38 72 PHE A CA 1
ATOM 551 C C . PHE A 1 72 ? -9.120 -8.406 13.326 1.00 97.38 72 PHE A C 1
ATOM 553 O O . PHE A 1 72 ? -9.640 -8.979 14.285 1.00 97.38 72 PHE A O 1
ATOM 560 N N . ARG A 1 73 ? -9.639 -8.456 12.099 1.00 97.12 73 ARG A N 1
ATOM 561 C CA . ARG A 1 73 ? -10.839 -9.222 11.748 1.00 97.12 73 ARG A CA 1
ATOM 562 C C . ARG A 1 73 ? -10.533 -10.112 10.553 1.00 97.12 73 ARG A C 1
ATOM 564 O O . ARG A 1 73 ? -10.408 -9.622 9.436 1.00 97.12 73 ARG A O 1
ATOM 571 N N . LEU A 1 74 ? -10.445 -11.411 10.809 1.00 96.75 74 LEU A N 1
ATOM 572 C CA . LEU A 1 74 ? -10.314 -12.437 9.783 1.00 96.75 74 LEU A CA 1
ATOM 573 C C . LEU A 1 74 ? -11.706 -12.918 9.357 1.00 96.75 74 LEU A C 1
ATOM 575 O O . LEU A 1 74 ? -12.546 -13.220 10.206 1.00 96.75 74 LEU A O 1
ATOM 579 N N . THR A 1 75 ? -11.938 -12.977 8.054 1.00 94.25 75 THR A N 1
ATOM 580 C CA . THR A 1 75 ? -13.080 -13.644 7.421 1.00 94.25 75 THR A CA 1
ATOM 581 C C . THR A 1 75 ? -12.573 -14.852 6.631 1.00 94.25 75 THR A C 1
ATOM 583 O O . THR A 1 75 ? -11.374 -15.128 6.610 1.00 94.25 75 THR A O 1
ATOM 586 N N . ASP A 1 76 ? -13.470 -15.565 5.953 1.00 93.62 76 ASP A N 1
ATOM 587 C CA . ASP A 1 76 ? -13.082 -16.688 5.093 1.00 93.62 76 ASP A CA 1
ATOM 588 C C . ASP A 1 76 ? -12.220 -16.255 3.890 1.00 93.62 76 ASP A C 1
ATOM 590 O O . ASP A 1 76 ? -11.524 -17.084 3.307 1.00 93.62 76 ASP A O 1
ATOM 594 N N . THR A 1 77 ? -12.256 -14.970 3.513 1.00 93.50 77 THR A N 1
ATOM 595 C CA . THR A 1 77 ? -11.592 -14.446 2.306 1.00 93.50 77 THR A CA 1
ATOM 596 C C . THR A 1 77 ? -10.665 -13.260 2.559 1.00 93.50 77 THR A C 1
ATOM 598 O O . THR A 1 77 ? -9.880 -12.919 1.680 1.00 93.50 77 THR A O 1
ATOM 601 N N . GLU A 1 78 ? -10.740 -12.606 3.721 1.00 95.31 78 GLU A N 1
ATOM 602 C CA . GLU A 1 78 ? -10.071 -11.324 3.970 1.00 95.31 78 GLU A CA 1
ATOM 603 C C . GLU A 1 78 ? -9.510 -11.230 5.389 1.00 95.31 78 GLU A C 1
ATOM 605 O O . GLU A 1 78 ? -10.153 -11.623 6.364 1.00 95.31 78 GLU A O 1
ATOM 610 N N . LEU A 1 79 ? -8.345 -10.594 5.522 1.00 96.31 79 LEU A N 1
ATOM 611 C CA . LEU A 1 79 ? -7.849 -10.089 6.797 1.00 96.31 79 LEU A CA 1
ATOM 612 C C . LEU A 1 79 ? -7.967 -8.564 6.814 1.00 96.31 79 LEU A C 1
ATOM 614 O O . LEU A 1 79 ? -7.234 -7.870 6.117 1.00 96.31 79 LEU A O 1
ATOM 618 N N . TRP A 1 80 ? -8.850 -8.044 7.663 1.00 96.75 80 TRP A N 1
ATOM 619 C CA . TRP A 1 80 ? -8.945 -6.616 7.947 1.00 96.75 80 TRP A CA 1
ATOM 620 C C . TRP A 1 80 ? -8.067 -6.255 9.135 1.00 96.75 80 TRP A C 1
ATOM 622 O O . TRP A 1 80 ? -8.217 -6.840 10.212 1.00 96.75 80 TRP A O 1
ATOM 632 N N . VAL A 1 81 ? -7.217 -5.245 8.956 1.00 96.69 81 VAL A N 1
ATOM 633 C CA . VAL A 1 81 ? -6.520 -4.572 10.053 1.00 96.69 81 VAL A CA 1
ATOM 634 C C . VAL A 1 81 ? -6.877 -3.095 10.015 1.00 96.69 81 VAL A C 1
ATOM 636 O O . VAL A 1 81 ? -6.604 -2.421 9.028 1.00 96.69 81 VAL A O 1
ATOM 639 N N . ALA A 1 82 ? -7.532 -2.610 11.065 1.00 96.62 82 ALA A N 1
ATOM 640 C CA . ALA A 1 82 ? -8.082 -1.259 11.122 1.00 96.62 82 ALA A CA 1
ATOM 641 C C . ALA A 1 82 ? -7.674 -0.561 12.419 1.00 96.62 82 ALA A C 1
ATOM 643 O O . ALA A 1 82 ? -7.507 -1.216 13.448 1.00 96.62 82 ALA A O 1
ATOM 644 N N . ASN A 1 83 ? -7.530 0.761 12.379 1.00 96.31 83 ASN A N 1
ATOM 645 C CA . ASN A 1 83 ? -7.225 1.571 13.554 1.00 96.31 83 ASN A CA 1
ATOM 646 C C . ASN A 1 83 ? -8.039 2.874 13.560 1.00 96.31 83 ASN A C 1
ATOM 648 O O . ASN A 1 83 ? -8.653 3.235 12.559 1.00 96.31 83 ASN A O 1
ATOM 652 N N . THR A 1 84 ? -8.102 3.532 14.711 1.00 96.00 84 THR A N 1
ATOM 653 C CA . THR A 1 84 ? -8.811 4.813 14.901 1.00 96.00 84 THR A CA 1
ATOM 654 C C . THR A 1 84 ? -7.866 6.015 14.831 1.00 96.00 84 THR A C 1
ATOM 656 O O . THR A 1 84 ? -8.201 7.097 15.308 1.00 96.00 84 THR A O 1
ATOM 659 N N . GLY A 1 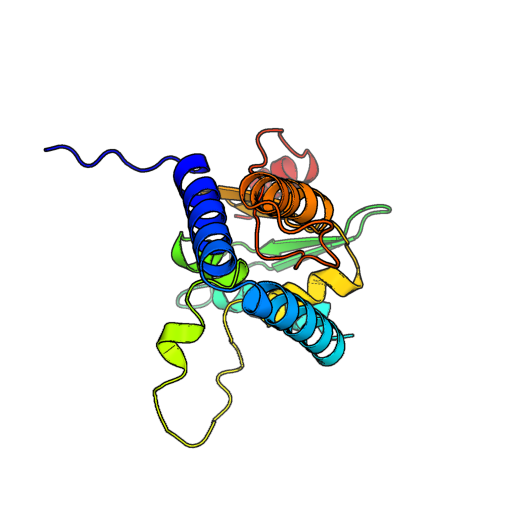85 ? -6.659 5.814 14.301 1.00 92.69 85 GLY A N 1
ATOM 660 C CA . GLY A 1 85 ? -5.646 6.845 14.153 1.00 92.69 85 GLY A CA 1
ATOM 661 C C . GLY A 1 85 ? -5.990 7.856 13.069 1.00 92.69 85 GLY A C 1
ATOM 662 O O . GLY A 1 85 ? -7.080 7.879 12.495 1.00 92.69 85 GLY A O 1
ATOM 663 N N . ARG A 1 86 ? -5.032 8.740 12.789 1.00 93.12 86 ARG A N 1
ATOM 664 C CA . ARG A 1 86 ? -5.208 9.754 11.744 1.00 93.12 86 ARG A CA 1
ATOM 665 C C . ARG A 1 86 ? -5.335 9.106 10.350 1.00 93.12 86 ARG A C 1
ATOM 667 O O . ARG A 1 86 ? -4.617 8.145 10.069 1.00 93.12 86 ARG A O 1
ATOM 674 N N . PRO A 1 87 ? -6.121 9.704 9.434 1.00 92.19 87 PRO A N 1
ATOM 675 C CA . PRO A 1 87 ? -6.150 9.288 8.036 1.00 92.19 87 PRO A CA 1
ATOM 676 C C . PRO A 1 87 ? -4.769 9.314 7.367 1.00 92.19 87 PRO A C 1
ATOM 678 O O . PRO A 1 87 ? -3.833 9.986 7.834 1.00 92.19 87 PRO A O 1
ATOM 681 N N . PHE A 1 88 ? -4.646 8.626 6.229 1.00 91.06 88 PHE A N 1
ATOM 682 C CA . PHE A 1 88 ? -3.428 8.678 5.424 1.00 91.06 88 PHE A CA 1
ATOM 683 C C . PHE A 1 88 ? -3.131 10.094 4.932 1.00 91.06 88 PHE A C 1
ATOM 685 O O . PHE A 1 88 ? -4.009 10.827 4.475 1.00 91.06 88 PHE A O 1
ATOM 692 N N . THR A 1 89 ? -1.849 10.448 4.976 1.00 90.00 89 THR A N 1
ATOM 693 C CA . THR A 1 89 ? -1.321 11.639 4.309 1.00 90.00 89 THR A CA 1
ATOM 694 C C . THR A 1 89 ? -0.673 11.266 2.981 1.00 90.00 89 THR A C 1
ATOM 696 O O . THR A 1 89 ? -0.208 10.140 2.798 1.00 90.00 89 THR A O 1
ATOM 699 N N . ASP A 1 90 ? -0.522 12.242 2.091 1.00 90.44 90 ASP A N 1
ATOM 700 C CA . ASP A 1 90 ? 0.239 12.118 0.844 1.00 90.44 90 ASP A CA 1
ATOM 701 C C . ASP A 1 90 ? 1.629 11.503 1.051 1.00 90.44 90 ASP A C 1
ATOM 703 O O . ASP A 1 90 ? 2.089 10.661 0.278 1.00 90.44 90 ASP A O 1
ATOM 707 N N . ALA A 1 91 ? 2.305 11.908 2.129 1.00 87.81 91 ALA A N 1
ATOM 708 C CA . ALA A 1 91 ? 3.625 11.408 2.484 1.00 87.81 91 ALA A CA 1
ATOM 709 C C . ALA A 1 91 ? 3.602 9.934 2.919 1.00 87.81 91 ALA A C 1
ATOM 711 O O . ALA A 1 91 ? 4.588 9.227 2.701 1.00 87.81 91 ALA A O 1
ATOM 712 N N . ASP A 1 92 ? 2.508 9.470 3.527 1.00 89.81 92 ASP A N 1
ATOM 713 C CA . ASP A 1 92 ? 2.353 8.064 3.896 1.00 89.81 92 ASP A CA 1
ATOM 714 C C . ASP A 1 92 ? 2.163 7.206 2.644 1.00 89.81 92 ASP A C 1
ATOM 716 O O . ASP A 1 92 ? 2.920 6.256 2.458 1.00 89.81 92 ASP A O 1
ATOM 720 N N . VAL A 1 93 ? 1.255 7.586 1.734 1.00 92.06 93 VAL A N 1
ATOM 721 C CA . VAL A 1 93 ? 1.023 6.844 0.478 1.00 92.06 93 VAL A CA 1
ATOM 722 C C . VAL A 1 93 ? 2.294 6.782 -0.369 1.00 92.06 93 VAL A C 1
ATOM 724 O O . VAL A 1 93 ? 2.680 5.713 -0.843 1.00 92.06 93 VAL A O 1
ATOM 727 N N . ARG A 1 94 ? 3.008 7.907 -0.499 1.00 92.00 94 ARG A N 1
ATOM 728 C CA . ARG A 1 94 ? 4.310 7.960 -1.181 1.00 92.00 94 ARG A CA 1
ATOM 729 C C . ARG A 1 94 ? 5.323 7.016 -0.536 1.00 92.00 94 ARG A C 1
ATOM 731 O O . ARG A 1 94 ? 5.974 6.254 -1.248 1.00 92.00 94 ARG A O 1
ATOM 738 N N . GLY A 1 95 ? 5.409 7.018 0.796 1.00 89.44 95 GLY A N 1
ATOM 739 C CA . GLY A 1 95 ? 6.295 6.132 1.551 1.00 89.44 95 GLY A CA 1
ATOM 740 C C . GLY A 1 95 ? 5.982 4.649 1.340 1.00 89.44 95 GLY A C 1
ATOM 741 O O . GLY A 1 95 ? 6.902 3.861 1.127 1.00 89.44 95 GLY A O 1
ATOM 742 N N . LEU A 1 96 ? 4.697 4.280 1.329 1.00 90.31 96 LEU A N 1
ATOM 743 C CA . LEU A 1 96 ? 4.243 2.924 0.999 1.00 90.31 96 LEU A CA 1
ATOM 744 C C . LEU A 1 96 ? 4.644 2.530 -0.430 1.00 90.31 96 LEU A C 1
ATOM 746 O O . LEU A 1 96 ? 5.071 1.399 -0.652 1.00 90.31 96 LEU A O 1
ATOM 750 N N . CYS A 1 97 ? 4.610 3.488 -1.363 1.00 92.19 97 CYS A N 1
ATOM 751 C CA . CYS A 1 97 ? 4.959 3.286 -2.771 1.00 92.19 97 CYS A CA 1
ATOM 752 C C . CYS A 1 97 ? 6.462 3.388 -3.094 1.00 92.19 97 CYS A C 1
ATOM 754 O O . CYS A 1 97 ? 6.852 3.479 -4.263 1.00 92.19 97 CYS A O 1
ATOM 756 N N . GLY A 1 98 ? 7.323 3.396 -2.070 1.00 86.12 98 GLY A N 1
ATOM 757 C CA . GLY A 1 98 ? 8.779 3.465 -2.226 1.00 86.12 98 GLY A CA 1
ATOM 758 C C . GLY A 1 98 ? 9.323 4.851 -2.594 1.00 86.12 98 GLY A C 1
ATOM 759 O O . GLY A 1 98 ? 10.515 4.982 -2.880 1.00 86.12 98 GLY A O 1
ATOM 760 N N . LEU A 1 99 ? 8.491 5.896 -2.559 1.00 72.12 99 LEU A N 1
ATOM 761 C CA . LEU A 1 99 ? 8.883 7.284 -2.791 1.00 72.12 99 LEU A CA 1
ATOM 762 C C . LEU A 1 99 ? 9.164 7.977 -1.445 1.00 72.12 99 LEU A C 1
ATOM 764 O O . LEU A 1 99 ? 8.298 8.088 -0.582 1.00 72.12 99 LEU A O 1
ATOM 768 N N . GLY A 1 100 ? 10.401 8.447 -1.249 1.00 58.31 100 GLY A N 1
ATOM 769 C CA . GLY A 1 100 ? 10.822 9.189 -0.045 1.00 58.31 100 GLY A CA 1
ATOM 770 C C . GLY A 1 100 ? 11.793 8.459 0.894 1.00 58.31 100 GLY A C 1
ATOM 771 O O . GLY A 1 100 ? 12.319 9.079 1.820 1.00 58.31 100 GLY A O 1
ATOM 772 N N . ALA A 1 101 ? 12.105 7.182 0.643 1.00 52.09 101 ALA A N 1
ATOM 773 C CA . ALA A 1 101 ? 13.157 6.462 1.372 1.00 52.09 101 ALA A CA 1
ATOM 774 C C . ALA A 1 101 ? 14.572 6.971 1.016 1.00 52.09 101 ALA A C 1
ATOM 776 O O . ALA A 1 101 ? 15.426 7.112 1.895 1.00 52.09 101 ALA A O 1
ATOM 777 N N . SER A 1 102 ? 14.811 7.330 -0.251 1.00 40.91 102 SER A N 1
ATOM 778 C CA . SER A 1 102 ? 16.131 7.772 -0.732 1.00 40.91 102 SER A CA 1
ATOM 779 C C . SER A 1 102 ? 16.595 9.113 -0.147 1.00 40.91 102 SER A C 1
ATOM 781 O O . SER A 1 102 ? 17.796 9.338 -0.029 1.00 40.91 102 SER A O 1
ATOM 783 N N . SER A 1 103 ? 15.682 9.981 0.300 1.00 34.16 103 SER A N 1
ATOM 784 C CA . SER A 1 103 ? 16.029 11.300 0.858 1.00 34.16 103 SER A CA 1
ATOM 785 C C . SER A 1 103 ? 16.574 11.243 2.293 1.00 34.16 103 SER A C 1
ATOM 787 O O . SER A 1 103 ? 17.123 12.228 2.776 1.00 34.16 103 SER A O 1
ATOM 789 N N . LYS A 1 104 ? 16.434 10.106 2.994 1.00 37.00 104 LYS A N 1
ATOM 790 C CA . LYS A 1 104 ? 16.915 9.919 4.381 1.00 37.00 104 LYS A CA 1
ATOM 791 C C . LYS A 1 104 ? 18.139 9.006 4.495 1.00 37.00 104 LYS A C 1
ATOM 793 O O . LYS A 1 104 ? 18.693 8.868 5.581 1.00 37.00 104 LYS A O 1
ATOM 798 N N . ALA A 1 105 ? 18.601 8.416 3.392 1.00 36.09 105 ALA A N 1
ATOM 799 C CA . ALA A 1 105 ? 19.732 7.485 3.392 1.00 36.09 105 ALA A CA 1
ATOM 800 C C . ALA A 1 105 ? 21.119 8.158 3.544 1.00 36.09 105 ALA A C 1
ATOM 802 O O . ALA A 1 105 ? 22.117 7.452 3.652 1.00 36.09 105 ALA A O 1
ATOM 803 N N . GLN A 1 106 ? 21.207 9.497 3.580 1.00 33.00 106 GLN A N 1
ATOM 804 C CA . GLN A 1 106 ? 22.484 10.229 3.677 1.00 33.00 106 GLN A CA 1
ATOM 805 C C . GLN A 1 106 ? 22.864 10.740 5.083 1.00 33.00 106 GLN A C 1
ATOM 807 O O . GLN A 1 106 ? 23.957 11.279 5.246 1.00 33.00 106 GLN A O 1
ATOM 812 N N . SER A 1 107 ? 22.043 10.561 6.124 1.00 33.00 107 SER A N 1
ATOM 813 C CA . SER A 1 107 ? 22.416 10.985 7.486 1.00 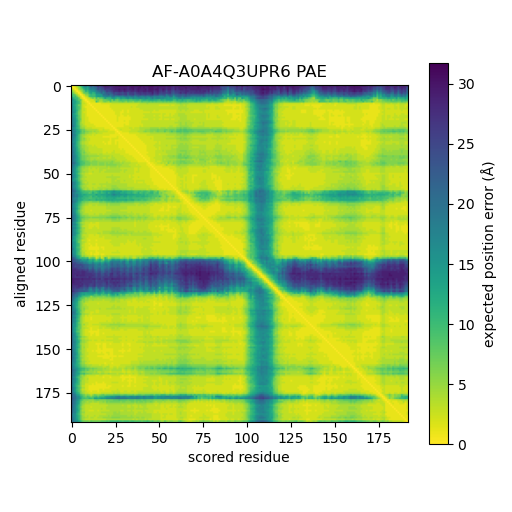33.00 107 SER A CA 1
ATOM 814 C C . SER A 1 107 ? 23.101 9.858 8.273 1.00 33.00 107 SER A C 1
ATOM 816 O O . SER A 1 107 ? 22.455 8.938 8.773 1.00 33.00 107 SER A O 1
ATOM 818 N N . GLN A 1 108 ? 24.429 9.962 8.355 1.00 41.81 108 GLN A N 1
ATOM 819 C CA . GLN A 1 108 ? 25.380 9.139 9.112 1.00 41.81 108 GLN A CA 1
ATOM 820 C C . GLN A 1 108 ? 25.094 9.120 10.629 1.00 41.81 108 GLN A C 1
ATOM 822 O O . GLN A 1 108 ? 24.937 10.174 11.243 1.00 41.81 108 GLN A O 1
ATOM 827 N N . GLY A 1 109 ? 25.109 7.934 11.251 1.00 35.03 109 GLY A N 1
ATOM 828 C CA . GLY A 1 109 ? 25.085 7.755 12.712 1.00 35.03 109 GLY A CA 1
ATOM 829 C C . GLY A 1 109 ? 24.805 6.304 13.146 1.00 35.03 109 GLY A C 1
ATOM 830 O O . GLY A 1 109 ? 24.183 5.557 12.388 1.00 35.03 109 GLY A O 1
ATOM 831 N N . PRO A 1 110 ? 25.264 5.861 14.338 1.00 35.75 110 PRO A N 1
ATOM 832 C CA . PRO A 1 110 ? 25.102 4.481 14.787 1.00 35.75 110 PRO A CA 1
ATOM 833 C C . PRO A 1 110 ? 23.614 4.181 14.996 1.00 35.75 110 PRO A C 1
ATOM 835 O O . PRO A 1 110 ? 22.937 4.839 15.787 1.00 35.75 110 PRO A O 1
ATOM 838 N N . LYS A 1 111 ? 23.110 3.187 14.254 1.00 39.53 111 LYS A N 1
ATOM 839 C CA . LYS A 1 111 ? 21.708 2.756 14.223 1.00 39.53 111 LYS A CA 1
ATOM 840 C C . LYS A 1 111 ? 21.250 2.269 15.602 1.00 39.53 111 LYS A C 1
ATOM 842 O O . LYS A 1 111 ? 21.279 1.078 15.894 1.00 39.53 111 LYS A O 1
ATOM 847 N N . ARG A 1 112 ? 20.737 3.176 16.435 1.00 29.89 112 ARG A N 1
ATOM 848 C CA . ARG A 1 112 ? 19.593 2.820 17.278 1.00 29.89 112 ARG A CA 1
ATOM 849 C C . ARG A 1 112 ? 18.422 2.666 16.321 1.00 29.89 112 ARG A C 1
ATOM 851 O O . ARG A 1 112 ? 18.034 3.635 15.677 1.00 29.8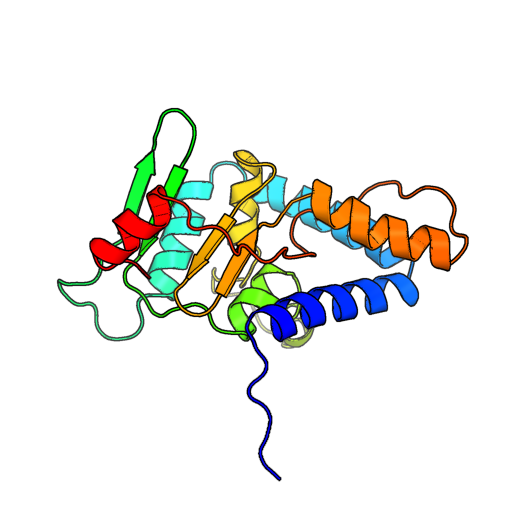9 112 ARG A O 1
ATOM 858 N N . ALA A 1 113 ? 17.956 1.434 16.153 1.00 33.06 113 ALA A N 1
ATOM 859 C CA . ALA A 1 113 ? 16.819 1.108 15.315 1.00 33.06 113 ALA A CA 1
ATOM 860 C C . ALA A 1 113 ? 15.594 1.908 15.783 1.00 33.06 113 ALA A C 1
ATOM 862 O O . ALA A 1 113 ? 14.903 1.519 16.717 1.00 33.06 113 ALA A O 1
ATOM 863 N N . SER A 1 114 ? 15.322 3.042 15.140 1.00 33.53 114 SER A N 1
ATOM 864 C CA . SER A 1 114 ? 13.943 3.467 14.965 1.00 33.53 114 SER A CA 1
ATOM 865 C C . SER A 1 114 ? 13.344 2.454 13.990 1.00 33.53 114 SER A C 1
ATOM 867 O O . SER A 1 114 ? 13.624 2.503 12.794 1.00 33.53 114 SER A O 1
ATOM 869 N N . ILE A 1 115 ? 12.613 1.475 14.521 1.00 37.94 115 ILE A N 1
ATOM 870 C CA . ILE A 1 115 ? 12.089 0.304 13.794 1.00 37.94 115 ILE A CA 1
ATOM 871 C C . ILE A 1 115 ? 10.985 0.709 12.783 1.00 37.94 115 ILE A C 1
ATOM 873 O O . ILE A 1 115 ? 10.480 -0.121 12.045 1.00 37.94 115 ILE A O 1
ATOM 877 N N . GLY A 1 116 ? 10.637 1.994 12.668 1.00 40.72 116 GLY A N 1
ATOM 878 C CA . GLY A 1 116 ? 9.685 2.522 11.684 1.00 40.72 116 GLY A CA 1
ATOM 879 C C . GLY A 1 116 ? 10.345 2.993 10.383 1.00 40.72 116 GLY A C 1
ATOM 880 O O . GLY A 1 116 ? 10.383 4.191 10.093 1.00 40.72 116 GLY A O 1
ATOM 881 N N . HIS A 1 117 ? 10.875 2.079 9.567 1.00 52.38 117 HIS A N 1
ATOM 882 C CA . HIS A 1 117 ? 11.170 2.407 8.168 1.00 52.38 117 HIS A CA 1
ATOM 883 C C . HIS A 1 117 ? 9.844 2.480 7.402 1.00 52.38 117 HIS A C 1
ATOM 885 O O . HIS A 1 117 ? 9.329 1.451 6.966 1.00 52.38 117 HIS A O 1
ATOM 891 N N . LYS A 1 118 ? 9.287 3.695 7.263 1.00 58.34 118 LYS A N 1
ATOM 892 C CA . LYS A 1 118 ? 8.052 3.964 6.505 1.00 58.34 118 LYS A CA 1
ATOM 893 C C . LYS A 1 118 ? 8.046 3.169 5.189 1.00 58.34 118 LYS A C 1
ATOM 895 O O . LYS A 1 118 ? 8.889 3.413 4.330 1.00 58.34 118 LYS A O 1
ATOM 900 N N . GLY A 1 119 ? 7.130 2.208 5.072 1.00 58.88 119 GLY A N 1
ATOM 901 C CA . GLY A 1 119 ? 6.913 1.403 3.865 1.00 58.88 119 GLY A CA 1
ATOM 902 C C . GLY A 1 119 ? 7.569 0.019 3.821 1.00 58.88 119 GLY A C 1
ATOM 903 O O . GLY A 1 119 ? 7.130 -0.795 3.018 1.00 58.88 119 GLY A O 1
ATOM 904 N N . LEU A 1 120 ? 8.558 -0.310 4.667 1.00 70.12 120 LEU A N 1
ATOM 905 C CA . LEU A 1 120 ? 9.143 -1.666 4.683 1.00 70.12 120 LEU A CA 1
ATOM 906 C C . LEU A 1 120 ? 8.252 -2.668 5.419 1.00 70.12 120 LEU A C 1
ATOM 908 O O . LEU A 1 120 ? 7.955 -3.727 4.876 1.00 70.12 120 LEU A O 1
ATOM 912 N N . GLY A 1 121 ? 7.765 -2.300 6.606 1.00 74.94 121 GLY A N 1
ATOM 913 C CA . GLY A 1 121 ? 6.892 -3.158 7.411 1.00 74.94 121 GLY A CA 1
ATOM 914 C C . GLY A 1 121 ? 5.571 -3.489 6.720 1.00 74.94 121 GLY A C 1
ATOM 915 O O . GLY A 1 121 ? 5.109 -4.627 6.760 1.00 74.94 121 GLY A O 1
ATOM 916 N N . PHE A 1 122 ? 5.003 -2.528 5.983 1.00 84.38 122 PHE A N 1
ATOM 917 C CA . PHE A 1 122 ? 3.773 -2.751 5.219 1.00 84.38 122 PHE A CA 1
ATOM 918 C C . PHE A 1 122 ? 3.942 -3.800 4.113 1.00 84.38 122 PHE A C 1
ATOM 920 O O . PHE A 1 122 ? 2.984 -4.491 3.807 1.00 84.38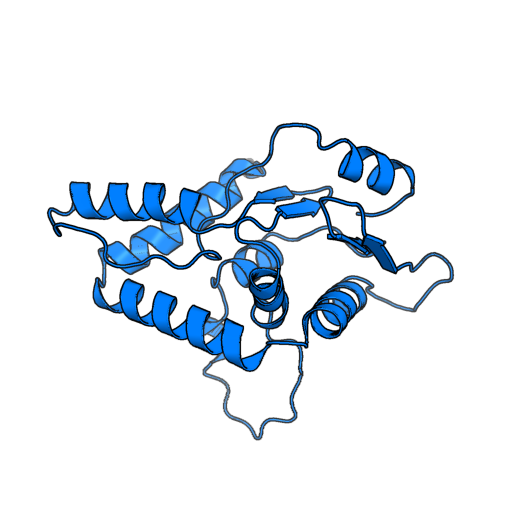 122 PHE A O 1
ATOM 927 N N . LYS A 1 123 ? 5.146 -4.010 3.560 1.00 88.75 123 LYS A N 1
ATOM 928 C CA . LYS A 1 123 ? 5.376 -5.053 2.540 1.00 88.75 123 LYS A CA 1
ATOM 929 C C . LYS A 1 123 ? 5.148 -6.473 3.058 1.00 88.75 123 LYS A C 1
ATOM 931 O O . LYS A 1 123 ? 4.936 -7.367 2.245 1.00 88.75 123 LYS A O 1
ATOM 936 N N . SER A 1 124 ? 5.127 -6.683 4.377 1.00 89.81 124 SER A N 1
ATOM 937 C CA . SER A 1 124 ? 4.766 -7.976 4.975 1.00 89.81 124 SER A CA 1
ATOM 938 C C . SER A 1 124 ? 3.375 -8.471 4.555 1.00 89.81 124 SER A C 1
ATOM 940 O O . SER A 1 124 ? 3.152 -9.677 4.543 1.00 89.81 124 SER A O 1
ATOM 942 N N . VAL A 1 125 ? 2.461 -7.587 4.126 1.00 92.31 125 VAL A N 1
ATOM 943 C CA . VAL A 1 125 ? 1.135 -7.976 3.602 1.00 92.31 125 VAL A CA 1
ATOM 944 C C . VAL A 1 125 ? 1.216 -8.879 2.370 1.00 92.31 125 VAL A C 1
ATOM 946 O O . VAL A 1 125 ? 0.313 -9.684 2.151 1.00 92.31 125 VAL A O 1
ATOM 949 N N . LEU A 1 126 ? 2.314 -8.801 1.609 1.00 91.69 126 LEU A N 1
ATOM 950 C CA . LEU A 1 126 ? 2.553 -9.657 0.447 1.00 91.69 126 LEU A CA 1
ATOM 951 C C . LEU A 1 126 ? 2.767 -11.131 0.820 1.00 91.69 126 LEU A C 1
ATOM 953 O O . LEU A 1 126 ? 2.714 -11.992 -0.049 1.00 91.69 126 LEU A O 1
ATOM 957 N N . GLU A 1 127 ? 2.981 -11.442 2.104 1.00 90.56 127 GLU A N 1
ATOM 958 C CA . GLU A 1 127 ? 3.012 -12.826 2.590 1.00 90.56 127 GLU A CA 1
ATOM 959 C C . GLU A 1 127 ? 1.650 -13.520 2.440 1.00 90.56 127 GLU A C 1
ATOM 961 O O . GLU A 1 127 ? 1.601 -14.740 2.288 1.00 90.56 127 GLU A O 1
ATOM 966 N N . ILE A 1 128 ? 0.553 -12.755 2.483 1.00 92.12 128 ILE A N 1
ATOM 967 C CA . ILE A 1 128 ? -0.812 -13.298 2.512 1.00 92.12 128 ILE A CA 1
ATOM 968 C C . ILE A 1 128 ? -1.730 -12.754 1.411 1.00 92.12 128 ILE A C 1
ATOM 970 O O . ILE A 1 128 ? -2.846 -13.247 1.2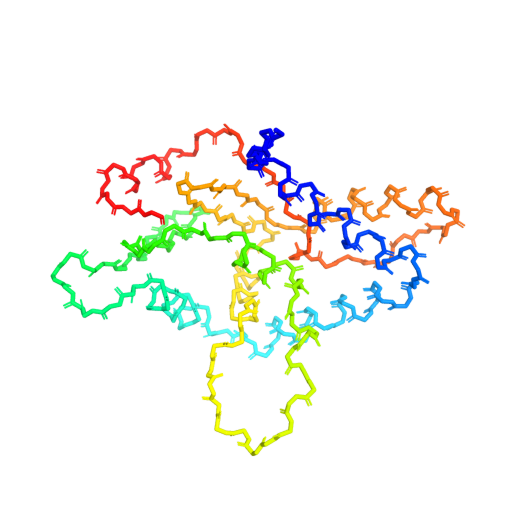71 1.00 92.12 128 ILE A O 1
ATOM 974 N N . SER A 1 129 ? -1.304 -11.738 0.652 1.00 93.81 129 SER A N 1
ATOM 975 C CA . SER A 1 129 ? -2.112 -11.131 -0.409 1.00 93.81 129 SER A CA 1
ATOM 976 C C . SER A 1 129 ? -1.262 -10.654 -1.584 1.00 93.81 129 SER A C 1
ATOM 978 O O . SER A 1 129 ? -0.304 -9.907 -1.412 1.00 93.81 129 SER A O 1
ATOM 980 N N . GLU A 1 130 ? -1.663 -11.026 -2.800 1.00 94.00 130 GLU A N 1
ATOM 981 C CA . GLU A 1 130 ? -1.089 -10.500 -4.049 1.00 94.00 130 GLU A CA 1
ATOM 982 C C . GLU A 1 130 ? -1.655 -9.122 -4.425 1.00 94.00 130 GLU A C 1
ATOM 984 O O . GLU A 1 130 ? -1.130 -8.445 -5.310 1.00 94.00 130 GLU A O 1
ATOM 989 N N . SER A 1 131 ? -2.755 -8.718 -3.786 1.00 94.31 131 SER A N 1
ATOM 990 C CA . SER A 1 131 ? -3.498 -7.494 -4.085 1.00 94.31 131 SER A CA 1
ATOM 991 C C . SER A 1 131 ? -3.945 -6.787 -2.802 1.00 94.31 131 SER A C 1
ATOM 993 O O . SER A 1 131 ? -5.144 -6.688 -2.543 1.00 94.31 131 SER A O 1
ATOM 995 N N . PRO A 1 132 ? -3.010 -6.353 -1.938 1.00 95.44 132 PRO A N 1
ATOM 996 C CA . PRO A 1 132 ? -3.363 -5.667 -0.704 1.00 95.44 132 PRO A CA 1
ATOM 997 C C . PRO A 1 132 ? -4.064 -4.337 -0.997 1.00 95.44 132 PRO A C 1
ATOM 999 O O . PRO A 1 132 ? -3.648 -3.559 -1.860 1.00 95.44 132 PRO A O 1
ATOM 1002 N N . GLU A 1 133 ? -5.105 -4.062 -0.222 1.00 96.19 133 GLU A N 1
ATOM 1003 C CA . GLU A 1 133 ? -5.880 -2.829 -0.294 1.00 96.19 133 GLU A CA 1
ATOM 1004 C C . GLU A 1 133 ? -5.692 -2.014 0.981 1.00 96.19 133 GLU A C 1
ATOM 1006 O O . GLU A 1 133 ? -5.595 -2.551 2.086 1.00 96.19 133 GLU A O 1
ATOM 1011 N N . ALA A 1 134 ? -5.633 -0.701 0.814 1.00 94.81 134 ALA A N 1
ATOM 1012 C CA . ALA A 1 134 ? -5.525 0.263 1.887 1.00 94.81 134 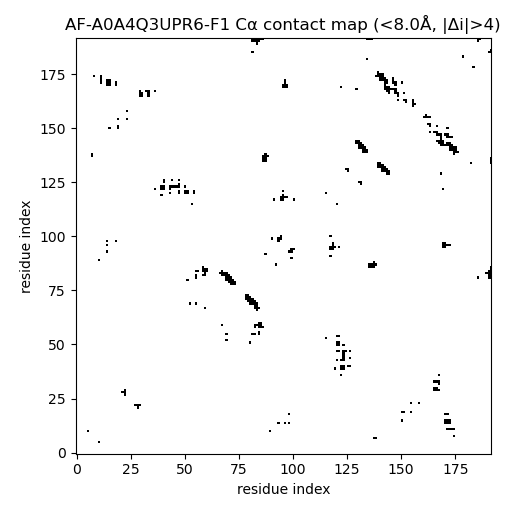ALA A CA 1
ATOM 1013 C C . ALA A 1 134 ? -6.690 1.241 1.768 1.00 94.81 134 ALA A C 1
ATOM 1015 O O . ALA A 1 134 ? -6.895 1.856 0.721 1.00 94.81 134 ALA A O 1
ATOM 1016 N N . TYR A 1 135 ? -7.442 1.382 2.854 1.00 95.19 135 TYR A N 1
ATOM 1017 C CA . TYR A 1 135 ? -8.596 2.263 2.941 1.00 95.19 135 TYR A CA 1
ATOM 1018 C C . TYR A 1 135 ? -8.319 3.350 3.963 1.00 95.19 135 TYR A C 1
ATOM 1020 O O . TYR A 1 135 ? -7.828 3.060 5.050 1.00 95.19 135 TYR A O 1
ATOM 1028 N N . SER A 1 136 ? -8.639 4.586 3.604 1.00 93.50 136 SER A N 1
ATOM 1029 C CA . SER A 1 136 ? -8.677 5.702 4.535 1.00 93.50 136 SER A CA 1
ATOM 1030 C C . SER A 1 136 ? -9.636 6.780 4.042 1.00 93.50 136 SER A C 1
ATOM 1032 O O . SER A 1 136 ? -10.016 6.806 2.868 1.00 93.50 136 SER A O 1
ATOM 1034 N N . GLU A 1 137 ? -10.042 7.683 4.932 1.00 90.75 137 GLU A N 1
ATOM 1035 C CA . GLU A 1 137 ? -10.986 8.762 4.611 1.00 90.75 137 GLU A CA 1
ATOM 1036 C C . GLU A 1 137 ? -10.491 9.716 3.515 1.00 90.75 137 GLU A C 1
ATOM 1038 O O . GLU A 1 137 ? -11.302 10.325 2.818 1.00 90.75 137 GLU A O 1
ATOM 1043 N N . THR A 1 138 ? -9.174 9.851 3.364 1.00 90.88 138 THR A N 1
ATOM 1044 C CA . THR A 1 138 ? -8.529 10.735 2.382 1.00 90.88 138 THR A CA 1
ATOM 1045 C C . THR A 1 138 ? -8.246 10.039 1.052 1.00 90.88 138 THR A C 1
ATOM 1047 O O . THR A 1 138 ? -8.303 10.665 -0.009 1.00 90.88 138 THR A O 1
ATOM 1050 N N . VAL A 1 139 ? -7.920 8.746 1.091 1.00 92.56 139 VAL A N 1
ATOM 1051 C CA . VAL A 1 139 ? -7.477 7.971 -0.069 1.00 92.56 139 VAL A CA 1
ATOM 1052 C C . VAL A 1 139 ? -7.676 6.483 0.174 1.00 92.56 139 VAL A C 1
ATOM 1054 O O . VAL A 1 139 ? -7.372 5.971 1.249 1.00 92.56 139 VAL A O 1
ATOM 1057 N N . SER A 1 140 ? -8.185 5.787 -0.840 1.00 94.94 140 SER A N 1
ATOM 1058 C CA . SER A 1 140 ? -8.305 4.330 -0.854 1.00 94.94 140 SER A CA 1
ATOM 1059 C C . SER A 1 140 ? -7.695 3.789 -2.140 1.00 94.94 140 SER A C 1
ATOM 1061 O O . SER A 1 140 ? -7.968 4.305 -3.227 1.00 94.94 140 SER A O 1
ATOM 1063 N N . PHE A 1 141 ? -6.829 2.788 -2.020 1.00 96.00 141 PHE A N 1
ATOM 1064 C CA . PHE A 1 141 ? -6.060 2.270 -3.144 1.00 96.00 141 PHE A CA 1
ATOM 1065 C C . PHE A 1 141 ? -5.690 0.800 -2.966 1.00 96.00 141 PHE A C 1
ATOM 1067 O O . PHE A 1 141 ? -5.579 0.290 -1.852 1.00 96.00 141 PHE A O 1
ATOM 1074 N N . ARG A 1 142 ? -5.450 0.138 -4.093 1.00 96.38 142 ARG A N 1
ATOM 1075 C CA . ARG A 1 142 ? -4.932 -1.225 -4.182 1.00 96.38 142 ARG A CA 1
ATOM 1076 C C . ARG A 1 142 ? -3.507 -1.203 -4.711 1.00 96.38 142 ARG A C 1
ATOM 1078 O O . ARG A 1 142 ? -3.180 -0.407 -5.591 1.00 96.38 142 ARG A O 1
ATOM 1085 N N . LEU A 1 143 ? -2.671 -2.083 -4.185 1.00 96.19 143 LEU A N 1
ATOM 1086 C CA . LEU A 1 143 ? -1.352 -2.401 -4.728 1.00 96.19 143 LEU A CA 1
ATOM 1087 C C . LEU A 1 143 ? -1.362 -3.841 -5.238 1.00 96.19 143 LEU A C 1
ATOM 1089 O O . LEU A 1 143 ? -2.240 -4.617 -4.874 1.00 96.19 143 LEU A O 1
ATOM 1093 N N . GLY A 1 144 ? -0.406 -4.195 -6.090 1.00 95.56 144 GLY A N 1
ATOM 1094 C CA . GLY A 1 144 ? -0.350 -5.520 -6.696 1.00 95.56 144 GLY A CA 1
ATOM 1095 C C . GLY A 1 144 ? 0.472 -5.547 -7.977 1.00 95.56 144 GLY A C 1
ATOM 1096 O O . GLY A 1 144 ? 0.639 -4.538 -8.672 1.00 95.56 144 GLY A O 1
ATOM 1097 N N . GLN A 1 145 ? 1.007 -6.726 -8.300 1.00 96.25 145 GLN A N 1
ATOM 1098 C CA . GLN A 1 145 ? 1.776 -6.901 -9.532 1.00 96.25 145 GLN A CA 1
ATOM 1099 C C . GLN A 1 145 ? 0.907 -6.724 -10.779 1.00 96.25 145 GLN A C 1
ATOM 1101 O O . GLN A 1 145 ? 1.395 -6.216 -11.780 1.00 96.25 145 GLN A O 1
ATOM 1106 N N . ASP A 1 146 ? -0.368 -7.104 -10.736 1.00 94.56 146 ASP A N 1
ATOM 1107 C CA . ASP A 1 146 ? -1.310 -6.999 -11.856 1.00 94.56 146 ASP A CA 1
ATOM 1108 C C . ASP A 1 146 ? -1.402 -5.567 -12.416 1.00 94.56 146 ASP A C 1
ATOM 1110 O O . ASP A 1 146 ? -1.289 -5.346 -13.629 1.00 94.56 146 ASP A O 1
ATOM 1114 N N . HIS A 1 147 ? -1.521 -4.573 -11.533 1.00 94.62 147 HIS A N 1
ATOM 1115 C CA . HIS A 1 147 ? -1.525 -3.175 -11.942 1.00 94.62 147 HIS A CA 1
ATOM 1116 C C . HIS A 1 147 ? -0.131 -2.713 -12.382 1.00 94.62 147 HIS A C 1
ATOM 1118 O O . HIS A 1 147 ? 0.009 -2.055 -13.417 1.00 94.62 147 HIS A O 1
ATOM 1124 N N . ALA A 1 148 ? 0.916 -3.112 -11.655 1.00 97.19 148 ALA A N 1
ATOM 1125 C CA . ALA A 1 148 ? 2.296 -2.766 -11.985 1.00 97.19 148 ALA A CA 1
ATOM 1126 C C . ALA A 1 148 ? 2.720 -3.269 -13.380 1.00 97.19 148 ALA A C 1
ATOM 1128 O O . ALA A 1 148 ? 3.356 -2.531 -14.133 1.00 97.19 148 ALA A O 1
ATOM 1129 N N . TRP A 1 149 ? 2.310 -4.481 -13.769 1.00 97.62 149 TRP A N 1
ATOM 1130 C CA . TRP A 1 149 ? 2.541 -5.048 -15.101 1.00 97.62 149 TRP A CA 1
ATOM 1131 C C . TRP A 1 149 ? 1.933 -4.184 -16.201 1.00 97.62 149 TRP A C 1
ATOM 1133 O O . TRP A 1 149 ? 2.574 -3.951 -17.225 1.00 97.62 149 TRP A O 1
ATOM 1143 N N . THR A 1 150 ? 0.726 -3.665 -15.976 1.00 96.31 150 THR A N 1
ATOM 1144 C CA . THR A 1 150 ? 0.052 -2.781 -16.934 1.00 96.31 150 THR A CA 1
ATOM 1145 C C . THR A 1 150 ? 0.839 -1.483 -17.131 1.00 96.31 150 THR A C 1
ATOM 1147 O O . THR A 1 150 ? 1.098 -1.088 -18.271 1.00 96.31 150 THR A O 1
ATOM 1150 N N . GLN A 1 151 ? 1.274 -0.852 -16.035 1.00 97.56 151 GLN A N 1
ATOM 1151 C CA . GLN A 1 151 ? 2.027 0.407 -16.067 1.00 97.56 151 GLN A CA 1
ATOM 1152 C C . GLN A 1 151 ? 3.401 0.233 -16.730 1.00 97.56 151 GLN A C 1
ATOM 1154 O O . GLN A 1 151 ? 3.724 0.902 -17.716 1.00 97.56 151 GLN A O 1
ATOM 1159 N N . VAL A 1 152 ? 4.205 -0.708 -16.228 1.00 97.75 152 VAL A N 1
ATOM 1160 C CA . VAL A 1 152 ? 5.572 -0.945 -16.714 1.00 97.75 152 VAL A CA 1
ATOM 1161 C C . VAL A 1 152 ? 5.558 -1.506 -18.135 1.00 97.75 152 VAL A C 1
ATOM 1163 O O . VAL A 1 152 ? 6.351 -1.073 -18.967 1.00 97.75 152 VAL A O 1
ATOM 1166 N N . GLY A 1 153 ? 4.624 -2.405 -18.458 1.00 97.25 153 GLY A N 1
ATOM 1167 C CA . GLY A 1 153 ? 4.448 -2.927 -19.814 1.00 97.25 153 GLY A CA 1
ATOM 1168 C C . GLY A 1 153 ? 4.038 -1.849 -20.821 1.00 97.25 153 GLY A C 1
ATOM 1169 O O . GLY A 1 153 ? 4.444 -1.908 -21.981 1.00 97.25 153 GLY A O 1
ATOM 1170 N N . GLY A 1 154 ? 3.270 -0.840 -20.394 1.00 96.88 154 GLY A N 1
ATOM 1171 C CA . GLY A 1 154 ? 3.006 0.364 -21.185 1.00 96.88 154 GLY A CA 1
ATOM 1172 C C . GLY A 1 154 ? 4.287 1.120 -21.528 1.00 96.88 154 GLY A C 1
ATOM 1173 O O . GLY A 1 154 ? 4.561 1.362 -22.704 1.00 96.88 154 GLY A O 1
ATOM 1174 N N . LEU A 1 155 ? 5.102 1.405 -20.512 1.00 97.50 155 LEU A N 1
ATOM 1175 C CA . LEU A 1 155 ? 6.381 2.095 -20.671 1.00 97.50 155 LEU A CA 1
ATOM 1176 C C . LEU A 1 155 ? 7.380 1.302 -21.530 1.00 97.50 155 LEU A C 1
ATOM 1178 O O . LEU A 1 155 ? 8.052 1.881 -22.377 1.00 97.50 155 LEU A O 1
ATOM 1182 N N . TRP A 1 156 ? 7.482 -0.017 -21.349 1.00 97.06 156 TRP A N 1
ATOM 1183 C CA . TRP A 1 156 ? 8.419 -0.850 -22.115 1.00 97.06 156 TRP A CA 1
ATOM 1184 C C . TRP A 1 156 ? 8.085 -0.882 -23.603 1.00 97.06 156 TRP A C 1
ATOM 1186 O O . TRP A 1 156 ? 8.993 -0.803 -24.428 1.00 97.06 156 TRP A O 1
ATOM 1196 N N . ARG A 1 157 ? 6.791 -0.939 -23.944 1.00 96.88 157 ARG A N 1
ATOM 1197 C CA . ARG A 1 157 ? 6.326 -0.833 -25.333 1.00 96.88 157 ARG A CA 1
ATOM 1198 C C . ARG A 1 157 ? 6.602 0.545 -25.922 1.00 96.88 157 ARG A C 1
ATOM 1200 O O . ARG A 1 157 ? 7.014 0.630 -27.070 1.00 96.88 157 ARG A O 1
ATOM 1207 N N . GLU A 1 158 ? 6.389 1.608 -25.148 1.00 97.12 158 GLU A N 1
ATOM 1208 C CA . GLU A 1 158 ? 6.691 2.979 -25.579 1.00 97.12 158 GLU A CA 1
ATOM 1209 C C . GLU A 1 158 ? 8.186 3.167 -25.888 1.00 97.12 158 GLU A C 1
ATOM 1211 O O . GLU A 1 158 ? 8.543 3.858 -26.839 1.00 97.12 158 GLU A O 1
ATOM 1216 N N . LEU A 1 159 ? 9.054 2.541 -25.091 1.00 96.44 159 LEU A N 1
ATOM 1217 C CA . LEU A 1 159 ? 10.510 2.660 -25.189 1.00 96.44 159 LEU A CA 1
ATOM 1218 C C . LEU A 1 159 ? 11.181 1.590 -26.067 1.00 96.44 159 LEU A C 1
ATOM 1220 O O . LEU A 1 159 ? 12.407 1.585 -26.144 1.00 96.44 159 LEU A O 1
ATOM 1224 N N . ASP A 1 160 ? 10.411 0.686 -26.681 1.00 96.06 160 ASP A N 1
ATOM 1225 C CA . ASP A 1 160 ? 10.901 -0.447 -27.485 1.00 96.06 160 ASP A CA 1
ATOM 1226 C C . ASP A 1 160 ? 11.940 -1.333 -26.755 1.00 96.06 160 ASP A C 1
ATOM 1228 O O . ASP A 1 160 ? 12.987 -1.697 -27.288 1.00 96.06 160 ASP A O 1
ATOM 1232 N N . ARG A 1 161 ? 11.670 -1.671 -25.483 1.00 92.38 161 ARG A N 1
ATOM 1233 C CA . ARG A 1 161 ? 12.589 -2.434 -24.603 1.00 92.38 161 ARG A CA 1
ATOM 1234 C C . ARG A 1 161 ? 12.323 -3.946 -24.550 1.00 92.38 161 ARG A C 1
ATOM 1236 O O . ARG A 1 161 ? 12.882 -4.643 -23.705 1.00 92.38 161 ARG A O 1
ATOM 1243 N N . GLY A 1 162 ? 11.475 -4.465 -25.435 1.00 91.38 162 GLY A N 1
ATOM 1244 C CA . GLY A 1 162 ? 11.053 -5.869 -25.420 1.00 91.38 162 GLY A CA 1
ATOM 1245 C C . GLY A 1 162 ? 10.203 -6.228 -24.194 1.00 91.38 162 GLY A C 1
ATOM 1246 O O . GLY A 1 162 ? 9.438 -5.401 -23.695 1.00 91.38 162 GLY A O 1
ATOM 1247 N N . ASP A 1 163 ? 10.328 -7.468 -23.716 1.00 91.69 163 ASP A N 1
ATOM 1248 C CA . ASP A 1 163 ? 9.481 -7.999 -22.644 1.00 91.69 163 ASP A CA 1
ATOM 1249 C C . ASP A 1 163 ? 9.957 -7.598 -21.241 1.00 91.69 163 ASP A C 1
ATOM 1251 O O . ASP A 1 163 ? 11.133 -7.721 -20.880 1.00 91.69 163 ASP A O 1
ATOM 1255 N N . VAL A 1 164 ? 9.004 -7.184 -20.407 1.00 93.81 164 VAL A N 1
ATOM 1256 C CA . VAL A 1 164 ? 9.227 -6.932 -18.980 1.00 93.81 164 VAL A CA 1
ATOM 1257 C C . VAL A 1 164 ? 9.419 -8.275 -18.263 1.00 93.81 164 VAL A C 1
ATOM 1259 O O . VAL A 1 164 ? 8.614 -9.189 -18.410 1.00 93.81 164 VAL A O 1
ATOM 1262 N N . ARG A 1 165 ? 10.491 -8.408 -17.471 1.00 91.81 165 ARG A N 1
ATOM 1263 C CA . ARG A 1 165 ? 10.836 -9.670 -16.779 1.00 91.81 165 ARG A CA 1
ATOM 1264 C C . ARG A 1 165 ? 10.293 -9.786 -15.354 1.00 91.81 165 ARG A C 1
ATOM 1266 O O . ARG A 1 165 ? 10.322 -10.869 -14.782 1.00 91.81 165 ARG A O 1
ATOM 1273 N N . GLY A 1 166 ? 9.831 -8.682 -14.779 1.00 95.31 166 GLY A N 1
ATOM 1274 C CA . GLY A 1 166 ? 9.288 -8.615 -13.426 1.00 95.31 166 GLY A CA 1
ATOM 1275 C C . GLY A 1 166 ? 8.910 -7.186 -13.059 1.00 95.31 166 GLY A C 1
ATOM 1276 O O . GLY A 1 166 ? 9.438 -6.237 -13.644 1.00 95.31 166 GLY A O 1
ATOM 1277 N N . VAL A 1 167 ? 8.008 -7.039 -12.091 1.00 97.12 167 VAL A N 1
ATOM 1278 C CA . VAL A 1 167 ? 7.539 -5.741 -11.591 1.00 97.12 167 VAL A CA 1
ATOM 1279 C C . VAL A 1 167 ? 7.390 -5.767 -10.067 1.00 97.12 167 VAL A C 1
ATOM 1281 O O . VAL A 1 167 ? 7.035 -6.812 -9.514 1.00 97.12 167 VAL A O 1
ATOM 1284 N N . PRO A 1 168 ? 7.656 -4.648 -9.373 1.00 95.38 168 PRO A N 1
ATOM 1285 C CA . PRO A 1 168 ? 7.371 -4.540 -7.950 1.00 95.38 168 PRO A CA 1
ATOM 1286 C C . PRO A 1 168 ? 5.865 -4.342 -7.726 1.00 95.38 168 PRO A C 1
ATOM 1288 O O . PRO A 1 168 ? 5.244 -3.482 -8.353 1.00 95.38 168 PRO A O 1
ATOM 1291 N N . ALA A 1 169 ? 5.287 -5.112 -6.811 1.00 95.56 169 ALA A N 1
ATOM 1292 C CA . ALA A 1 169 ? 3.879 -5.073 -6.437 1.00 95.56 169 ALA A CA 1
ATOM 1293 C C . ALA A 1 169 ? 3.485 -3.747 -5.773 1.00 95.56 169 ALA A C 1
ATOM 1295 O O . ALA A 1 169 ? 2.364 -3.274 -5.949 1.00 95.56 169 ALA A O 1
ATOM 1296 N N . MET A 1 170 ? 4.397 -3.122 -5.020 1.00 93.75 170 MET A N 1
ATOM 1297 C CA . MET A 1 170 ? 4.027 -2.047 -4.095 1.00 93.75 170 MET A CA 1
ATOM 1298 C C . MET A 1 170 ? 4.300 -0.641 -4.622 1.00 93.75 170 MET A C 1
ATOM 1300 O O . MET A 1 170 ? 4.234 0.295 -3.843 1.00 93.75 170 MET A O 1
ATOM 1304 N N . ARG A 1 171 ? 4.621 -0.442 -5.909 1.00 94.81 171 ARG A N 1
ATOM 1305 C CA . ARG A 1 171 ? 4.990 0.895 -6.433 1.00 94.81 171 ARG A CA 1
ATOM 1306 C C . ARG A 1 171 ? 3.898 1.627 -7.204 1.00 94.81 171 ARG A C 1
ATOM 1308 O O . ARG A 1 171 ? 4.011 2.835 -7.395 1.00 94.81 171 ARG A O 1
ATOM 1315 N N . PHE A 1 172 ? 2.875 0.924 -7.668 1.00 96.94 172 PHE A N 1
ATOM 1316 C CA . PHE A 1 172 ? 1.864 1.488 -8.558 1.00 96.94 172 PHE A CA 1
ATOM 1317 C C . PHE A 1 172 ? 0.485 1.362 -7.909 1.00 96.94 172 PHE A C 1
ATOM 1319 O O . PHE A 1 172 ? -0.168 0.335 -8.091 1.00 96.94 172 PHE A O 1
ATOM 1326 N N . PRO A 1 173 ? 0.058 2.354 -7.106 1.00 96.69 173 PRO A N 1
ATOM 1327 C CA . PRO A 1 173 ? -1.254 2.326 -6.482 1.00 96.69 173 PRO A CA 1
ATOM 1328 C C . PRO A 1 173 ? -2.360 2.562 -7.513 1.00 96.69 173 PRO A C 1
ATOM 1330 O O . PRO A 1 173 ? -2.278 3.466 -8.344 1.00 96.69 173 PRO A O 1
ATOM 1333 N N . LEU A 1 174 ? -3.418 1.763 -7.417 1.00 96.06 174 LEU A N 1
ATOM 1334 C CA . LEU A 1 174 ? -4.643 1.889 -8.199 1.00 96.06 174 LEU A CA 1
ATOM 1335 C C . LEU A 1 174 ? -5.760 2.431 -7.308 1.00 96.06 174 LEU A C 1
ATOM 1337 O O . LEU A 1 174 ? -6.044 1.843 -6.266 1.00 96.06 174 LEU A O 1
ATOM 1341 N N . ALA A 1 175 ? -6.406 3.521 -7.720 1.00 95.44 175 ALA A N 1
ATOM 1342 C CA . ALA A 1 175 ? -7.532 4.099 -6.994 1.00 95.44 175 ALA A CA 1
ATOM 1343 C C . ALA A 1 175 ? -8.689 3.095 -6.844 1.00 95.44 175 ALA A C 1
ATOM 1345 O O . ALA A 1 175 ? -9.048 2.393 -7.792 1.00 95.44 175 ALA A O 1
ATOM 1346 N N . LEU A 1 176 ? -9.285 3.049 -5.651 1.00 93.50 176 LEU A N 1
ATOM 1347 C CA . LEU A 1 176 ? -10.494 2.276 -5.372 1.00 93.50 176 LEU A CA 1
ATOM 1348 C C . LEU A 1 176 ? -11.691 3.226 -5.286 1.00 93.50 176 LEU A C 1
ATOM 1350 O O . LEU A 1 176 ? -11.802 4.014 -4.348 1.00 93.50 176 LEU A O 1
ATOM 1354 N N . HIS A 1 177 ? -12.587 3.149 -6.273 1.00 81.00 177 HIS A N 1
ATOM 1355 C CA . HIS A 1 177 ? -13.793 3.988 -6.340 1.00 81.00 177 HIS A CA 1
ATOM 1356 C C . HIS A 1 177 ? -15.065 3.265 -5.888 1.00 81.00 177 HIS A C 1
ATOM 1358 O O . HIS A 1 177 ? -16.073 3.908 -5.594 1.00 81.00 177 HIS A O 1
ATOM 1364 N N . GLU A 1 178 ? -15.038 1.933 -5.848 1.00 75.06 178 GLU A N 1
ATOM 1365 C CA . GLU A 1 178 ? -16.179 1.133 -5.417 1.00 75.06 178 GLU A CA 1
ATOM 1366 C C . GLU A 1 178 ? -16.214 1.004 -3.893 1.00 75.06 178 GLU A C 1
ATOM 1368 O O . GLU A 1 178 ? -15.192 0.849 -3.222 1.00 75.06 178 GLU A O 1
ATOM 1373 N N . ALA A 1 179 ? -17.419 1.073 -3.329 1.00 72.94 179 ALA A N 1
ATOM 1374 C CA . ALA A 1 179 ? -17.609 0.946 -1.895 1.00 72.94 179 ALA A CA 1
ATOM 1375 C C . ALA A 1 179 ? -17.438 -0.517 -1.465 1.00 72.94 179 ALA A C 1
ATOM 1377 O O . ALA A 1 179 ? -18.331 -1.341 -1.664 1.00 72.94 179 ALA A O 1
ATOM 1378 N N . HIS A 1 180 ? -16.320 -0.830 -0.811 1.00 90.19 180 HIS A N 1
ATOM 1379 C CA . HIS A 1 180 ? -16.143 -2.125 -0.167 1.00 90.19 180 HIS A CA 1
ATOM 1380 C C . HIS A 1 180 ? -17.035 -2.225 1.078 1.00 90.19 180 HIS A C 1
ATOM 1382 O O . HIS A 1 180 ? -16.908 -1.433 2.017 1.00 90.19 180 HIS A O 1
ATOM 1388 N N . GLY A 1 181 ? -17.934 -3.212 1.126 1.00 92.94 181 GLY A N 1
ATOM 1389 C CA . GLY A 1 181 ? -18.877 -3.368 2.242 1.00 92.94 181 GLY A CA 1
ATOM 1390 C C . GLY A 1 181 ? -18.178 -3.514 3.599 1.00 92.94 181 GLY A C 1
ATOM 1391 O O . GLY A 1 181 ? -18.614 -2.932 4.594 1.00 92.94 181 GLY A O 1
ATOM 1392 N N . GLY A 1 182 ? -17.044 -4.224 3.625 1.00 93.06 182 GLY A N 1
ATOM 1393 C CA . GLY A 1 182 ? -16.199 -4.367 4.813 1.00 93.06 182 GLY A CA 1
ATOM 1394 C C . GLY A 1 182 ? -15.637 -3.037 5.321 1.00 93.06 182 GLY A C 1
ATOM 1395 O O . GLY A 1 182 ? -15.648 -2.812 6.532 1.00 93.06 182 GLY A O 1
ATOM 1396 N N . TRP A 1 183 ? -15.229 -2.143 4.413 1.00 94.94 183 TRP A N 1
ATOM 1397 C CA . TRP A 1 183 ? -14.746 -0.804 4.754 1.00 94.94 183 TRP A CA 1
ATOM 1398 C C . TRP A 1 183 ? -15.880 0.085 5.268 1.00 94.94 183 TRP A C 1
ATOM 1400 O O . TRP A 1 183 ? -15.748 0.705 6.320 1.00 94.94 183 TRP A O 1
ATOM 1410 N N . ALA A 1 184 ? -17.035 0.084 4.596 1.00 94.31 184 ALA A N 1
ATOM 1411 C CA . ALA A 1 184 ? -18.195 0.865 5.024 1.00 94.31 184 ALA A CA 1
ATOM 1412 C C . ALA A 1 184 ? -18.633 0.524 6.462 1.00 94.31 184 ALA A C 1
ATOM 1414 O O . ALA A 1 184 ? -18.941 1.421 7.248 1.00 94.31 184 ALA A O 1
ATOM 1415 N N . GLN A 1 185 ? -18.608 -0.762 6.830 1.00 95.38 185 GLN A N 1
ATOM 1416 C CA . GLN A 1 185 ? -18.898 -1.212 8.195 1.00 95.38 185 GLN A CA 1
ATOM 1417 C C . GLN A 1 185 ? -17.854 -0.734 9.210 1.00 95.38 185 GLN A C 1
ATOM 1419 O O . GLN A 1 185 ? -18.218 -0.301 10.301 1.00 95.38 185 GLN A O 1
ATOM 1424 N N . LEU A 1 186 ? -16.565 -0.807 8.867 1.00 95.81 186 LEU A N 1
ATOM 1425 C CA . LEU A 1 186 ? -15.483 -0.354 9.746 1.00 95.81 186 LEU A CA 1
ATOM 1426 C C . LEU A 1 186 ? -15.546 1.155 9.973 1.00 95.81 186 LEU A C 1
ATOM 1428 O O . LEU A 1 186 ? -15.492 1.608 11.114 1.00 95.81 186 LEU A O 1
ATOM 1432 N N . ARG A 1 187 ? -15.773 1.929 8.913 1.00 94.56 187 ARG A N 1
ATOM 1433 C CA . ARG A 1 187 ? -15.956 3.375 9.018 1.00 94.56 187 ARG A CA 1
ATOM 1434 C C . ARG A 1 187 ? -17.163 3.738 9.882 1.00 94.56 187 ARG A C 1
ATOM 1436 O O . ARG A 1 187 ? -17.064 4.609 10.740 1.00 94.56 187 ARG A O 1
ATOM 1443 N N . ALA A 1 188 ? -18.286 3.030 9.731 1.00 94.62 188 ALA A N 1
ATOM 1444 C CA . ALA A 1 188 ? -19.456 3.213 10.595 1.00 94.62 188 ALA A CA 1
ATOM 1445 C C . ALA A 1 188 ? -19.177 2.866 12.073 1.00 94.62 188 ALA A C 1
ATOM 1447 O O . ALA A 1 188 ? -19.829 3.408 12.962 1.00 94.62 188 ALA A O 1
ATOM 1448 N N . ALA A 1 189 ? -18.199 1.995 12.341 1.00 95.00 189 ALA A N 1
ATOM 1449 C CA . ALA A 1 189 ? -17.725 1.660 13.683 1.00 95.00 189 ALA A CA 1
ATOM 1450 C C . ALA A 1 189 ? -16.628 2.613 14.215 1.00 95.00 189 ALA A C 1
ATOM 1452 O O . ALA A 1 189 ? -16.154 2.420 15.341 1.00 95.00 189 ALA A O 1
ATOM 1453 N N . GLY A 1 190 ? -16.247 3.638 13.442 1.00 93.81 190 GLY A N 1
ATOM 1454 C CA . GLY A 1 190 ? -15.295 4.684 13.827 1.00 93.81 190 GLY A CA 1
ATOM 1455 C C . GLY A 1 190 ? -13.826 4.385 13.517 1.00 93.81 190 GLY A C 1
ATOM 1456 O O . GLY A 1 190 ? -12.969 4.919 14.208 1.00 93.81 190 GLY A O 1
ATOM 1457 N N . PHE A 1 191 ? -13.530 3.508 12.554 1.00 95.12 191 PHE A N 1
ATOM 1458 C CA . PHE A 1 191 ? -12.169 3.293 12.035 1.00 95.12 191 PHE A CA 1
ATOM 1459 C C . PHE A 1 191 ? -11.896 4.185 10.806 1.00 95.12 191 PHE A C 1
ATOM 1461 O O . PHE A 1 191 ? -12.836 4.487 10.063 1.00 95.12 191 PHE A O 1
ATOM 1468 N N . HIS A 1 192 ? -10.632 4.578 10.585 1.00 88.81 192 HIS A N 1
ATOM 1469 C CA . HIS A 1 192 ? -10.220 5.599 9.601 1.00 88.81 192 HIS A CA 1
ATOM 1470 C C . HIS A 1 192 ? -9.042 5.182 8.713 1.00 88.81 192 HIS A C 1
ATOM 1472 O O . HIS A 1 192 ? -8.351 4.199 9.060 1.00 88.81 192 HIS A O 1
#

Foldseek 3Di:
DDPDPQALVNLLVVLLVVVLVVCLVPVVVFVVLQVVLVVLLVVCAPVLVVLLVVVQVVQADDDDDPQWDWDWDDDPPDTDTFTLGDFDDSVLLCLLQVHPLVVPPPDDDDDPDPVDSRNSSNSNVVNPDQWDWDDGPRFTWIFHQVQQCVSVVVSCVVVVVPDDPGGRRRNRTDGDPDDDPVVVVVVVVNTD

Mean predicted aligned error: 7.09 Å

Solvent-accessible surface area (backbone atoms only — not comparable to full-atom values): 11225 Å² total; per-residue (Å²): 136,82,79,77,78,74,50,60,63,51,54,39,50,48,47,35,50,54,51,49,49,53,40,70,79,32,67,66,54,46,58,51,46,32,51,50,50,54,51,48,41,59,77,33,60,96,36,40,70,61,32,53,50,47,55,40,51,73,30,51,75,79,80,91,55,95,77,67,48,77,45,80,46,77,58,100,88,46,78,46,77,47,23,48,30,63,54,68,46,74,69,51,57,34,19,48,34,68,44,71,62,78,83,62,74,79,75,87,72,87,80,74,78,73,84,76,54,73,37,60,51,66,45,20,52,58,80,82,34,76,61,51,71,48,72,29,83,62,48,36,33,34,29,15,38,76,57,19,46,54,55,52,50,51,52,28,61,76,66,71,63,65,80,82,90,74,56,42,33,53,42,29,55,40,82,56,86,72,86,51,68,73,54,56,53,41,45,76,72,60,36,57

Sequence (192 aa):
MTSAIATTDDILASICLENLAVYRESEGRLQEDVSQESQVAHDYRGRLVYELLQNADDALVGVATTEDRVLFRLTDTELWVANTGRPFTDADVRGLCGLGASSKAQSQGPKRASIGHKGLGFKSVLEISESPEAYSETVSFRLGQDHAWTQVGGLWRELDRGDVRGVPAMRFPLALHEAHGGWAQLRAAGFH